Protein 8UOJ (pdb70)

Radius of gyration: 20.44 Å; Cα contacts (8 Å, |Δi|>4): 577; chains: 1; bounding box: 42×57×49 Å

Sequence (320 aa):
QPHHIGNYRLLKTLGKGNFAKKVKKRARHIILTGREVAIKIIIDKTQLNPTSSLQQKLFREVRIMKILNNHPNIIKLFEVIETEKTLYLIMEYASKKGEVYDYLVEHGRMKEKEARSSSKFRQIVSAVQYCHQKRIIVHRDLKAEENLLLDADMNIKIADFGFSNEFTVGGKLDTFGSPPYAAPELFQGKKYDGPEVDVWSLGVILYTTLVVSGSSLPFDGQNLKELLRERVLRGKYRIPFYMSTDCENLLKRFLVLNPIKRGTLEQIMKDRWINAGHEEDELKPFVEPELDISSDQKRIDIMVGMGYSQEEIQESLSKMKYDEITTATYLLLGRKSSE

B-factor: mean 30.69, std 13.75, range [14.87, 105.4]

Solvent-accessible surface area: 16452 Å² total

Foldseek 3Di:
DDADVQKAWDAWPFAAQQWTKTWIARNLQRAIWIKIKGFCVVDDPVVVVLVVVLVVVLLPQDAPQAWHWQFWDDDPTMTITTTHDAPQAFQLVVCVVPNADDLVLLLQQLLRVLQSQVQVVVVVFAQLADDRRQFGQHPVGHTYGPDRSHDPSSDSDDDCDDPHHLLLFALCVLVVHDRRGNLRVLLSSLQVSCCNHGVDGFADDPDNVRSSVRLQVLDGDDDPPDDPQSVVLSVQRSDNPSVSHDDSQVSQQRPSSCVVVPVPGRHHDDDDDDPLPPVVQLVSVVVVVDDSVVSCVCVVVVPSHPSSSSSVSVVDDHDD

Nearest PDB structures (foldseek):
  8uoj-assembly1_A  TM=1.003E+00  e=3.512E-61  Homo sapiens
  8uok-assembly1_B  TM=9.536E-01  e=1.909E-53  Homo sapiens
  3fe3-assembly1_B  TM=9.702E-01  e=2.700E-52  Homo sapiens
  2wzj-assembly3_C  TM=9.589E-01  e=2.008E-47  Rattus norvegicus
  6c9d-assembly1_A  TM=9.193E-01  e=4.383E-48  Homo sapiens

Organism: Homo sapiens (NCBI:txid9606)

Secondary structure (DSSP, 8-state):
--EETTEEEEEEEEEETTEEEEEEEETTT--EEEEEEEEGGG--HHHHHHHHHHHHHHTT---TTBPPEEEEEE-SSEEEEEEE--TT-BHHHHHHHH-PPPHHHHHHHHHHHHHHHHHHHHTT---S---GGGEEE-TTS-EEE--TT--GGGS---TT-----GGG--HHHHTT----SHHHHHHHHHHHHHHHHHSS-SS--SSHHHHHHHHHHT-----TTS-HHHHHHHHHH--SSGGGSPPHHHHTT-TTTTTT-TTS------PPPP----HHHHHHHHHTT--HHHHHHHHHTT--SHHHHHHHHHTSPP--

Structure (mmCIF, N/CA/C/O backbone):
data_8UOJ
#
_entry.id   8UOJ
#
_cell.length_a   45.350
_cell.length_b   115.490
_cell.length_c   161.820
_cell.angle_alpha   90.00
_cell.angle_beta   90.00
_cell.angle_gamma   90.00
#
_symmetry.space_group_name_H-M   'I 2 2 2'
#
loop_
_entity.id
_entity.type
_entity.pdbx_description
1 polymer 'MAP/microtubule affinity-regulating kinase 3'
2 non-polymer (6M)-4-{[(2R)-azepan-2-yl]methyl}-6-[(4R)-imidazo[1,2-a]pyridin-3-yl]-2H-pyrido[3,2-b][1,4]oxazin-3(4H)-one
3 non-polymer 1,2-ETHANEDIOL
4 non-polymer 'CHLORIDE ION'
5 non-polymer 'BENZOIC ACID'
6 water water
#
loop_
_atom_site.group_PDB
_atom_site.id
_atom_site.type_symbol
_atom_site.label_atom_id
_atom_site.label_alt_id
_atom_site.label_comp_id
_atom_site.label_asym_id
_atom_site.label_entity_id
_atom_site.label_seq_id
_atom_site.pdbx_PDB_ins_code
_atom_site.Cartn_x
_atom_site.Cartn_y
_atom_site.Cartn_z
_atom_site.occupancy
_atom_site.B_iso_or_equiv
_atom_site.auth_seq_id
_atom_site.auth_comp_id
_atom_site.auth_asym_id
_atom_site.auth_atom_id
_atom_site.pdbx_PDB_model_num
ATOM 1 N N . GLN A 1 8 ? -20.538 -49.494 -5.520 1.00 64.19 50 GLN A N 1
ATOM 2 C CA . GLN A 1 8 ? -20.153 -48.514 -6.530 1.00 67.50 50 GLN A CA 1
ATOM 3 C C . GLN A 1 8 ? -19.264 -49.152 -7.605 1.00 53.38 50 GLN A C 1
ATOM 4 O O . GLN A 1 8 ? -18.312 -49.870 -7.289 1.00 53.24 50 GLN A O 1
ATOM 10 N N . PRO A 1 9 ? -19.578 -48.893 -8.873 1.00 49.16 51 PRO A N 1
ATOM 11 C CA . PRO A 1 9 ? -18.839 -49.543 -9.961 1.00 40.52 51 PRO A CA 1
ATOM 12 C C . PRO A 1 9 ? -17.364 -49.161 -9.964 1.00 37.38 51 PRO A C 1
ATOM 13 O O . PRO A 1 9 ? -16.980 -48.043 -9.621 1.00 33.45 51 PRO A O 1
ATOM 17 N N . HIS A 1 10 ? -16.528 -50.122 -10.336 1.00 40.52 52 HIS A N 1
ATOM 18 C CA A HIS A 1 10 ? -15.106 -49.864 -10.449 0.52 31.78 52 HIS A CA 1
ATOM 19 C CA B HIS A 1 10 ? -15.082 -49.957 -10.408 0.48 32.52 52 HIS A CA 1
ATOM 20 C C . HIS A 1 10 ? -14.608 -50.326 -11.809 1.00 33.69 52 HIS A C 1
ATOM 21 O O . HIS A 1 10 ? -15.302 -51.025 -12.555 1.00 36.62 52 HIS A O 1
ATOM 34 N N . ILE A 1 11 ? -13.399 -49.888 -12.143 1.00 23.98 53 ILE A N 1
ATOM 35 C CA . ILE A 1 11 ? -12.655 -50.440 -13.272 1.00 25.84 53 ILE A CA 1
ATOM 36 C C . ILE A 1 11 ? -11.198 -50.448 -12.830 1.00 23.94 53 ILE A C 1
ATOM 37 O O . ILE A 1 11 ? -10.666 -49.410 -12.425 1.00 23.20 53 ILE A O 1
ATOM 42 N N . GLY A 1 12 ? -10.575 -51.623 -12.818 1.00 25.32 54 GLY A N 1
ATOM 43 C CA . GLY A 1 12 ? -9.212 -51.678 -12.315 1.00 23.62 54 GLY A CA 1
ATOM 44 C C . GLY A 1 12 ? -9.123 -51.112 -10.905 1.00 21.96 54 GLY A C 1
ATOM 45 O O . GLY A 1 12 ? -9.948 -51.413 -10.030 1.00 24.51 54 GLY A O 1
ATOM 46 N N . ASN A 1 13 ? -8.127 -50.262 -10.681 1.00 20.70 55 ASN A N 1
ATOM 47 C CA . ASN A 1 13 ? -7.925 -49.643 -9.374 1.00 20.11 55 ASN A CA 1
ATOM 48 C C . ASN A 1 13 ? -8.753 -48.372 -9.163 1.00 19.90 55 ASN A C 1
ATOM 49 O O . ASN A 1 13 ? -8.392 -47.564 -8.292 1.00 20.67 55 ASN A O 1
ATOM 54 N N . TYR A 1 14 ? -9.841 -48.170 -9.912 1.00 20.93 56 TYR A N 1
ATOM 55 C CA . TYR A 1 14 ? -10.560 -46.888 -9.903 1.00 19.62 56 TYR A CA 1
ATOM 56 C C . TYR A 1 14 ? -12.025 -47.069 -9.542 1.00 20.87 56 TYR A C 1
ATOM 57 O O . TYR A 1 14 ? -12.710 -47.926 -10.108 1.00 25.00 56 TYR A O 1
ATOM 66 N N . ARG A 1 15 ? -12.505 -46.261 -8.602 1.00 21.54 57 ARG A N 1
ATOM 67 C CA . ARG A 1 15 ? -13.929 -46.182 -8.319 1.00 22.85 57 ARG A CA 1
ATOM 68 C C . ARG A 1 15 ? -14.533 -45.144 -9.247 1.00 22.96 57 ARG A C 1
ATOM 69 O O . ARG A 1 15 ? -14.074 -44.003 -9.274 1.00 21.92 57 ARG A O 1
ATOM 77 N N . LEU A 1 16 ? -15.548 -45.540 -10.008 1.00 23.08 58 LEU A N 1
ATOM 78 C CA . LEU A 1 16 ? -16.170 -44.629 -10.958 1.00 22.54 58 LEU A CA 1
ATOM 79 C C . LEU A 1 16 ? -17.200 -43.766 -10.248 1.00 23.72 58 LEU A C 1
ATOM 80 O O . LEU A 1 16 ? -18.032 -44.267 -9.491 1.00 26.95 58 LEU A O 1
ATOM 85 N N . LEU A 1 17 ? -17.155 -42.463 -10.521 1.00 23.20 59 LEU A N 1
ATOM 86 C CA . LEU A 1 17 ? -18.061 -41.516 -9.882 1.00 24.93 59 LEU A CA 1
ATOM 87 C C . LEU A 1 17 ? -18.931 -40.827 -10.934 1.00 28.47 59 LEU A C 1
ATOM 88 O O . LEU A 1 17 ? -19.344 -41.469 -11.905 1.00 29.49 59 LEU A O 1
ATOM 93 N N . LYS A 1 18 ? -19.211 -39.535 -10.774 1.00 26.75 60 LYS A N 1
ATOM 94 C CA . LYS A 1 18 ? -20.217 -38.897 -11.621 1.00 27.02 60 LYS A CA 1
ATOM 95 C C . LYS A 1 18 ? -19.724 -38.670 -13.048 1.00 26.78 60 LYS A C 1
ATOM 96 O O . LYS A 1 18 ? -18.537 -38.456 -13.300 1.00 25.71 60 LYS A O 1
ATOM 102 N N . THR A 1 19 ? -20.668 -38.701 -13.985 1.00 25.60 61 THR A N 1
ATOM 103 C CA . THR A 1 19 ? -20.356 -38.401 -15.376 1.00 23.45 61 THR A CA 1
ATOM 104 C C . THR A 1 19 ? -20.138 -36.906 -15.547 1.00 26.38 61 THR A C 1
ATOM 105 O O . THR A 1 19 ? -20.954 -36.095 -15.101 1.00 29.62 61 THR A O 1
ATOM 109 N N . LEU A 1 20 ? -19.028 -36.550 -16.191 1.00 21.97 62 LEU A N 1
ATOM 110 C CA . LEU A 1 20 ? -18.709 -35.155 -16.478 1.00 21.77 62 LEU A CA 1
ATOM 111 C C . LEU A 1 20 ? -19.241 -34.717 -17.832 1.00 30.88 62 LEU A C 1
ATOM 112 O O . LEU A 1 20 ? -19.599 -33.545 -18.000 1.00 31.25 62 LEU A O 1
ATOM 117 N N . GLY A 1 21 ? -19.320 -35.631 -18.789 1.00 22.45 63 GLY A N 1
ATOM 118 C CA . GLY A 1 21 ? -19.794 -35.290 -20.116 1.00 23.44 63 GLY A CA 1
ATOM 119 C C . GLY A 1 21 ? -19.978 -36.555 -20.919 1.00 25.05 63 GLY A C 1
ATOM 120 O O . 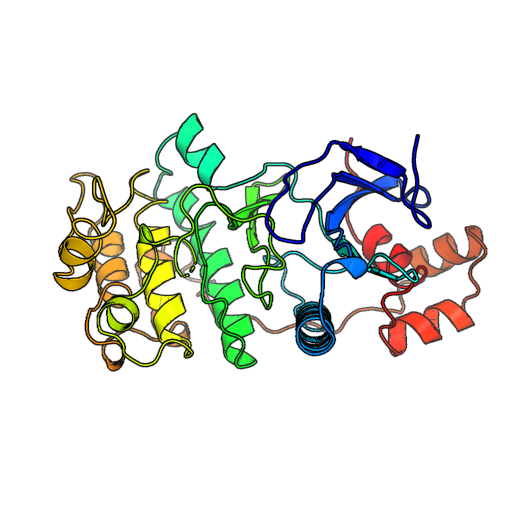GLY A 1 21 ? -19.456 -37.615 -20.566 1.00 23.25 63 GLY A O 1
ATOM 121 N N . LYS A 1 22 ? -20.729 -36.431 -22.008 1.00 22.12 64 LYS A N 1
ATOM 122 C CA . LYS A 1 22 ? -21.068 -37.593 -22.816 1.00 22.41 64 LYS A CA 1
ATOM 123 C C . LYS A 1 22 ? -21.443 -37.117 -24.209 1.00 26.48 64 LYS A C 1
ATOM 124 O O . LYS A 1 22 ? -22.212 -36.162 -24.347 1.00 26.26 64 LYS A O 1
ATOM 130 N N . GLY A 1 23 ? -20.888 -37.760 -25.227 1.00 22.96 65 GLY A N 1
ATOM 131 C CA . GLY A 1 23 ? -21.266 -37.450 -26.592 1.00 24.57 65 GLY A CA 1
ATOM 132 C C . GLY A 1 23 ? -20.401 -38.230 -27.558 1.00 22.73 65 GLY A C 1
ATOM 133 O O . GLY A 1 23 ? -19.339 -38.742 -27.193 1.00 22.03 65 GLY A O 1
ATOM 134 N N . ASN A 1 24 ? -20.877 -38.301 -28.807 1.00 24.64 66 ASN A N 1
ATOM 135 C CA . ASN A 1 24 ? -20.166 -39.041 -29.859 1.00 25.73 66 ASN A CA 1
ATOM 136 C C . ASN A 1 24 ? -19.933 -40.461 -29.343 1.00 25.69 66 ASN A C 1
ATOM 137 O O . ASN A 1 24 ? -20.876 -41.081 -28.835 1.00 25.40 66 ASN A O 1
ATOM 142 N N . PHE A 1 25 ? -18.728 -41.007 -29.459 1.00 22.76 67 PHE A N 1
ATOM 143 C CA . PHE A 1 25 ? -18.443 -42.359 -28.993 1.00 23.75 67 PHE A CA 1
ATOM 144 C C . PHE A 1 25 ? -17.875 -42.383 -27.591 1.00 24.15 67 PHE A C 1
ATOM 145 O O . PHE A 1 25 ? -17.405 -43.441 -27.145 1.00 22.40 67 PHE A O 1
ATOM 153 N N . ALA A 1 26 ? -17.906 -41.253 -26.881 1.00 20.40 68 ALA A N 1
ATOM 154 C CA . ALA A 1 26 ? -17.189 -41.109 -25.625 1.00 20.35 68 ALA A CA 1
ATOM 155 C C . ALA A 1 26 ? -18.088 -40.713 -24.460 1.00 20.70 68 ALA A C 1
ATOM 156 O O . ALA A 1 26 ? -19.150 -40.101 -24.621 1.00 23.27 68 ALA A O 1
ATOM 158 N N A LYS A 1 27 ? -17.648 -41.128 -23.283 0.58 21.16 69 LYS A N 1
ATOM 159 N N B LYS A 1 27 ? -17.621 -41.069 -23.268 0.42 20.87 69 LYS A N 1
ATOM 160 C CA A LYS A 1 27 ? -18.117 -40.616 -22.010 0.58 21.56 69 LYS A CA 1
ATOM 161 C CA B LYS A 1 27 ? -18.168 -40.600 -22.004 0.42 21.86 69 LYS A CA 1
ATOM 162 C C A LYS A 1 27 ? -16.878 -40.275 -21.206 0.58 19.86 69 LYS A C 1
ATOM 163 C C B LYS A 1 27 ? -16.998 -40.402 -21.059 0.42 20.57 69 LYS A C 1
ATOM 164 O O A LYS A 1 27 ? -15.811 -40.863 -21.411 0.58 19.74 69 LYS A O 1
ATOM 165 O O B LYS A 1 27 ? -16.093 -41.237 -21.011 0.42 20.61 69 LYS A O 1
ATOM 176 N N . VAL A 1 28 ? -17.002 -39.302 -20.313 1.00 18.79 70 VAL A N 1
ATOM 177 C CA . VAL A 1 28 ? -15.927 -39.011 -19.377 1.00 19.47 70 VAL A CA 1
ATOM 178 C C . VAL A 1 28 ? -16.512 -38.913 -17.974 1.00 21.47 70 VAL A C 1
ATOM 179 O O . VAL A 1 28 ? -17.541 -38.259 -17.752 1.00 21.27 70 VAL A O 1
ATOM 183 N N . LYS A 1 29 ? -15.905 -39.646 -17.047 1.00 19.89 71 LYS A N 1
ATOM 184 C CA A LYS A 1 29 ? -16.373 -39.702 -15.672 0.54 18.86 71 LYS A CA 1
ATOM 185 C CA B LYS A 1 29 ? -16.371 -39.709 -15.671 0.46 19.17 71 LYS A CA 1
ATOM 186 C C . LYS A 1 29 ? -15.268 -39.279 -14.720 1.00 20.01 71 LYS A C 1
ATOM 187 O O . LYS A 1 29 ? -14.091 -39.571 -14.947 1.00 20.66 71 LYS A O 1
ATOM 198 N N . ARG A 1 30 ? -15.665 -38.601 -13.648 1.00 19.87 72 ARG A N 1
ATOM 199 C CA . ARG A 1 30 ? -14.763 -38.440 -12.523 1.00 19.27 72 ARG A CA 1
ATOM 200 C C . ARG A 1 30 ? -14.609 -39.801 -11.847 1.00 19.25 72 ARG A C 1
ATOM 201 O O . ARG A 1 30 ? -15.520 -40.630 -11.870 1.00 21.02 72 ARG A O 1
ATOM 209 N N . ALA A 1 31 ? -13.440 -40.033 -11.261 1.00 18.02 73 ALA A N 1
ATOM 210 C CA . ALA A 1 31 ? -13.190 -41.297 -10.577 1.00 19.13 73 ALA A CA 1
ATOM 211 C C . ALA A 1 31 ? -12.120 -41.077 -9.521 1.00 21.31 73 ALA A C 1
ATOM 212 O O . ALA A 1 31 ? -11.474 -40.033 -9.467 1.00 20.13 73 ALA A O 1
ATOM 214 N N . ARG A 1 32 ? -11.931 -42.079 -8.669 1.00 19.36 74 ARG A N 1
ATOM 215 C CA . ARG A 1 32 ? -10.884 -42.000 -7.667 1.00 20.65 74 ARG A CA 1
ATOM 216 C C . ARG A 1 32 ? -10.006 -43.237 -7.733 1.00 19.55 74 ARG A C 1
ATOM 217 O O . ARG A 1 32 ? -10.509 -44.370 -7.723 1.00 22.21 74 ARG A O 1
ATOM 225 N N . HIS A 1 33 ? -8.702 -43.014 -7.770 1.00 19.67 75 HIS A N 1
ATOM 226 C CA . HIS A 1 33 ? -7.726 -44.093 -7.688 1.00 19.50 75 HIS A CA 1
ATOM 227 C C . HIS A 1 33 ? -7.700 -44.590 -6.260 1.00 20.19 75 HIS A C 1
ATOM 228 O O . HIS A 1 33 ? -7.294 -43.857 -5.357 1.00 21.91 75 HIS A O 1
ATOM 235 N N A ILE A 1 34 ? -8.119 -45.843 -6.062 0.60 19.58 76 ILE A N 1
ATOM 236 N N B ILE A 1 34 ? -8.132 -45.828 -6.020 0.40 19.78 76 ILE A N 1
ATOM 237 C CA A ILE A 1 34 ? -8.322 -46.356 -4.711 0.60 19.99 76 ILE A CA 1
ATOM 238 C CA B ILE A 1 34 ? -8.314 -46.201 -4.622 0.40 23.23 76 ILE A CA 1
ATOM 239 C C A ILE A 1 34 ? -7.004 -46.449 -3.951 0.60 21.59 76 ILE A C 1
ATOM 240 C C B ILE A 1 34 ? -6.994 -46.490 -3.912 0.40 21.67 76 ILE A C 1
ATOM 241 O O A ILE A 1 34 ? -6.963 -46.194 -2.742 0.60 21.12 76 ILE A O 1
ATOM 242 O O B ILE A 1 34 ? -6.954 -46.438 -2.676 0.40 23.60 76 ILE A O 1
ATOM 251 N N . LEU A 1 35 ? -5.905 -46.764 -4.642 1.00 20.34 77 LEU A N 1
ATOM 252 C CA . LEU A 1 35 ? -4.640 -47.044 -3.961 1.00 22.80 77 LEU A CA 1
ATOM 253 C C . LEU A 1 35 ? -3.978 -45.782 -3.412 1.00 20.37 77 LEU A C 1
ATOM 254 O O . LEU A 1 35 ? -3.273 -45.851 -2.389 1.00 23.64 77 LEU A O 1
ATOM 259 N N . THR A 1 36 ? -4.180 -44.645 -4.074 1.00 20.42 78 THR A N 1
ATOM 260 C CA . THR A 1 36 ? -3.564 -43.382 -3.679 1.00 21.77 78 THR A CA 1
ATOM 261 C C . THR A 1 36 ? -4.566 -42.350 -3.207 1.00 20.28 78 THR A C 1
ATOM 262 O O . THR A 1 36 ? -4.150 -41.318 -2.648 1.00 24.02 78 THR A O 1
ATOM 266 N N . GLY A 1 37 ? -5.856 -42.562 -3.450 1.00 20.76 79 GLY A N 1
ATOM 267 C CA . GLY A 1 37 ? -6.853 -41.547 -3.138 1.00 22.05 79 GLY A CA 1
ATOM 268 C C . GLY A 1 37 ? -6.991 -40.419 -4.144 1.00 23.31 79 GLY A C 1
ATOM 269 O O . GLY A 1 37 ? -7.901 -39.593 -3.995 1.00 24.36 79 GLY A O 1
ATOM 270 N N . ARG A 1 38 ? -6.140 -40.362 -5.171 1.00 21.11 80 ARG A N 1
ATOM 271 C CA . ARG A 1 38 ? -6.160 -39.239 -6.108 1.00 18.92 80 ARG A CA 1
ATOM 272 C C . ARG A 1 38 ? -7.389 -39.285 -7.011 1.00 21.95 80 ARG A C 1
ATOM 273 O O . ARG A 1 38 ? -7.759 -40.352 -7.522 1.00 22.33 80 ARG A O 1
ATOM 281 N N . GLU A 1 39 ? -7.992 -38.109 -7.253 1.00 20.04 81 GLU A N 1
ATOM 282 C CA . GLU A 1 39 ? -9.044 -37.997 -8.254 1.00 20.47 81 GLU A CA 1
ATOM 283 C C . GLU A 1 39 ? -8.450 -38.016 -9.661 1.00 19.73 81 GLU A C 1
ATOM 284 O O . GLU A 1 39 ? -7.347 -37.509 -9.898 1.00 20.48 81 GLU A O 1
ATOM 290 N N . VAL A 1 40 ? -9.203 -38.599 -10.596 1.00 16.64 82 VAL A N 1
ATOM 291 C CA . VAL A 1 40 ? -8.849 -38.648 -12.013 1.00 17.77 82 VAL A CA 1
ATOM 292 C C . VAL A 1 40 ? -10.114 -38.449 -12.838 1.00 16.61 82 VAL A C 1
ATOM 293 O O . VAL A 1 40 ? -11.236 -38.458 -12.322 1.00 19.65 82 VAL A O 1
ATOM 297 N N . ALA A 1 41 ? -9.922 -38.252 -14.146 1.00 16.92 83 ALA A N 1
ATOM 298 C CA . ALA A 1 41 ? -11.007 -38.299 -15.111 1.00 16.13 83 ALA A CA 1
ATOM 299 C C . ALA A 1 41 ? -10.741 -39.481 -16.029 1.00 19.57 83 ALA A C 1
ATOM 300 O O . ALA A 1 41 ? -9.587 -39.766 -16.357 1.00 23.21 83 ALA A O 1
ATOM 302 N N . ILE A 1 42 ? -11.791 -40.200 -16.398 1.00 16.67 84 ILE A N 1
ATOM 303 C CA . ILE A 1 42 ? -11.637 -41.384 -17.239 1.00 16.84 84 ILE A CA 1
ATOM 304 C C . ILE A 1 42 ? -12.472 -41.191 -18.498 1.00 17.26 84 ILE A C 1
ATOM 305 O O . ILE A 1 42 ? -13.698 -41.053 -18.417 1.00 19.04 84 ILE A O 1
ATOM 310 N N . LYS A 1 43 ? -11.802 -41.168 -19.650 1.00 17.90 85 LYS A N 1
ATOM 311 C CA . LYS A 1 43 ? -12.486 -41.205 -20.940 1.00 18.29 85 LYS A CA 1
ATOM 312 C C . LYS A 1 43 ? -12.803 -42.655 -21.267 1.00 19.51 85 LYS A C 1
ATOM 313 O O . LYS A 1 43 ? -11.912 -43.510 -21.229 1.00 20.95 85 LYS A O 1
ATOM 319 N N . ILE A 1 44 ? -14.074 -42.929 -21.552 1.00 18.85 86 ILE A N 1
ATOM 320 C CA . ILE A 1 44 ? -14.583 -44.280 -21.766 1.00 20.16 86 ILE A CA 1
ATOM 321 C C . ILE A 1 44 ? -15.134 -44.362 -23.190 1.00 21.56 86 ILE A C 1
ATOM 322 O O . ILE A 1 44 ? -16.105 -43.671 -23.524 1.00 23.35 86 ILE A O 1
ATOM 327 N N . ILE A 1 45 ? -14.573 -45.256 -24.007 1.00 21.66 87 ILE A N 1
ATOM 328 C CA A ILE A 1 45 ? -15.014 -45.424 -25.388 0.59 23.16 87 ILE A CA 1
ATOM 329 C CA B ILE A 1 45 ? -14.982 -45.427 -25.402 0.41 23.22 87 ILE A CA 1
ATOM 330 C C . ILE A 1 45 ? -15.502 -46.849 -25.583 1.00 28.17 87 ILE A C 1
ATOM 331 O O . ILE A 1 45 ? -14.752 -47.807 -25.385 1.00 24.75 87 ILE A O 1
ATOM 340 N N . ASP A 1 46 ? -16.768 -46.988 -25.972 1.00 32.35 88 ASP A N 1
ATOM 341 C CA . ASP A 1 46 ? -17.357 -48.294 -26.275 1.00 32.80 88 ASP A CA 1
ATOM 342 C C . ASP A 1 46 ? -16.845 -48.714 -27.648 1.00 33.23 88 ASP A C 1
ATOM 343 O O . ASP A 1 46 ? -17.288 -48.198 -28.676 1.00 30.29 88 ASP A O 1
ATOM 348 N N . LYS A 1 47 ? -15.906 -49.660 -27.664 1.00 28.87 89 LYS A N 1
ATOM 349 C CA . LYS A 1 47 ? -15.319 -50.109 -28.919 1.00 26.36 89 LYS A CA 1
ATOM 350 C C . LYS A 1 47 ? -16.322 -50.817 -29.812 1.00 27.41 89 LYS A C 1
ATOM 351 O O . LYS A 1 47 ? -16.101 -50.885 -31.027 1.00 29.92 89 LYS A O 1
ATOM 357 N N . THR A 1 48 ? -17.419 -51.348 -29.256 1.00 30.85 90 THR A N 1
ATOM 358 C CA . THR A 1 48 ? -18.362 -52.078 -30.095 1.00 33.30 90 THR A CA 1
ATOM 359 C C . THR A 1 48 ? -19.093 -51.175 -31.080 1.00 29.41 90 THR A C 1
ATOM 360 O O . THR A 1 48 ? -19.764 -51.688 -31.978 1.00 36.90 90 THR A O 1
ATOM 364 N N . GLN A 1 49 ? -18.982 -49.860 -30.926 1.00 30.99 91 GLN A N 1
ATOM 365 C CA . GLN A 1 49 ? -19.601 -48.916 -31.844 1.00 35.11 91 GLN A CA 1
ATOM 366 C C . GLN A 1 49 ? -18.708 -48.574 -33.024 1.00 34.05 91 GLN A C 1
ATOM 367 O O . GLN A 1 49 ? -19.158 -47.874 -33.935 1.00 39.60 91 GLN A O 1
ATOM 373 N N . LEU A 1 50 ? -17.469 -49.054 -33.031 1.00 32.72 92 LEU A N 1
ATOM 374 C CA . LEU A 1 50 ? -16.467 -48.673 -34.013 1.00 30.47 92 LEU A CA 1
ATOM 375 C C . LEU A 1 50 ? -16.248 -49.778 -35.036 1.00 40.75 92 LEU A C 1
ATOM 376 O O . LEU A 1 50 ? -16.333 -50.966 -34.721 1.00 47.72 92 LEU A O 1
ATOM 381 N N . ASN A 1 51 ? -15.941 -49.373 -36.257 1.00 31.86 93 ASN A N 1
ATOM 382 C CA . ASN A 1 51 ? -15.494 -50.290 -37.297 1.00 34.59 93 ASN A CA 1
ATOM 383 C C . ASN A 1 51 ? -13.983 -50.456 -37.215 1.00 36.23 93 ASN A C 1
ATOM 384 O O . ASN A 1 51 ? -13.304 -49.750 -36.461 1.00 35.90 93 ASN A O 1
ATOM 389 N N . PRO A 1 52 ? -13.406 -51.403 -37.966 1.00 38.37 94 PRO A N 1
ATOM 390 C CA . PRO A 1 52 ? -11.951 -51.613 -37.852 1.00 36.47 94 PRO A CA 1
ATOM 391 C C . PRO A 1 52 ? -11.121 -50.378 -38.176 1.00 34.81 94 PRO A C 1
ATOM 392 O O . PRO A 1 52 ? -10.116 -50.122 -37.496 1.00 37.12 94 PRO A O 1
ATOM 396 N N . THR A 1 53 ? -11.518 -49.600 -39.186 1.00 35.56 95 THR A N 1
ATOM 397 C CA . THR A 1 53 ? -10.759 -48.408 -39.549 1.00 33.52 95 THR A CA 1
ATOM 398 C C . THR A 1 53 ? -10.761 -47.405 -38.403 1.00 30.01 95 THR A C 1
ATOM 399 O O . THR A 1 53 ? -9.713 -46.863 -38.030 1.00 30.54 95 THR A O 1
ATOM 403 N N . SER A 1 54 ? -11.936 -47.175 -37.809 1.00 28.48 96 SER A N 1
ATOM 404 C CA A SER A 1 54 ? -12.012 -46.206 -36.722 0.60 28.54 96 SER A CA 1
ATOM 405 C CA B SER A 1 54 ? -12.062 -46.227 -36.705 0.40 28.36 96 SER A CA 1
ATOM 406 C C . SER A 1 54 ? -11.332 -46.721 -35.460 1.00 25.93 96 SER A C 1
ATOM 407 O O . SER A 1 54 ? -10.758 -45.931 -34.707 1.00 24.43 96 SER A O 1
ATOM 412 N N . LEU A 1 55 ? -11.360 -48.034 -35.217 1.00 27.75 97 LEU A N 1
ATOM 413 C CA . LEU A 1 55 ? -10.630 -48.574 -34.077 1.00 25.27 97 LEU A CA 1
ATOM 414 C C . LEU A 1 55 ? -9.130 -48.337 -34.223 1.00 23.01 97 LEU A C 1
ATOM 415 O O . LEU A 1 55 ? -8.467 -47.921 -33.263 1.00 23.89 97 LEU A O 1
ATOM 420 N N . GLN A 1 56 ? -8.575 -48.568 -35.423 1.00 27.12 98 GLN A N 1
ATOM 421 C CA A GLN A 1 56 ? -7.148 -48.322 -35.613 0.65 26.41 98 GLN A CA 1
ATOM 422 C CA B GLN A 1 56 ? -7.146 -48.328 -35.583 0.35 27.16 98 GLN A CA 1
ATOM 423 C C . GLN A 1 56 ? -6.820 -46.834 -35.507 1.00 27.77 98 GLN A C 1
ATOM 424 O O . GLN A 1 56 ? -5.746 -46.465 -35.018 1.00 24.74 98 GLN A O 1
ATOM 435 N N . LYS A 1 57 ? -7.738 -45.964 -35.940 1.00 23.36 99 LYS A N 1
ATOM 436 C CA . LYS A 1 57 ? -7.522 -44.528 -35.759 1.00 24.45 99 LYS A CA 1
ATOM 437 C C . LYS A 1 57 ? -7.490 -44.170 -34.286 1.00 25.16 99 LYS A C 1
ATOM 438 O O . LYS A 1 57 ? -6.622 -43.408 -33.836 1.00 22.93 99 LYS A O 1
ATOM 444 N N . LEU A 1 58 ? -8.422 -44.724 -33.510 1.00 24.29 100 LEU A N 1
ATOM 445 C CA . LEU A 1 58 ? -8.444 -44.449 -32.078 1.00 21.93 100 LEU A CA 1
ATOM 446 C C . LEU A 1 58 ? -7.128 -44.845 -31.427 1.00 20.75 100 LEU A C 1
ATOM 447 O O . LEU A 1 58 ? -6.574 -44.090 -30.623 1.00 20.78 100 LEU A O 1
ATOM 452 N N . PHE A 1 59 ? -6.599 -46.026 -31.774 1.00 23.82 101 PHE A N 1
ATOM 453 C CA . PHE A 1 59 ? -5.366 -46.471 -31.131 1.00 23.97 101 PHE A CA 1
ATOM 454 C C . PHE A 1 59 ? -4.178 -45.598 -31.533 1.00 22.82 101 PHE A C 1
ATOM 455 O O . PHE A 1 59 ? -3.292 -45.359 -30.715 1.00 22.94 101 PHE A O 1
ATOM 463 N N . ARG A 1 60 ? -4.131 -45.121 -32.787 1.00 21.61 102 ARG A N 1
ATOM 464 C CA . ARG A 1 60 ? -3.087 -44.161 -33.164 1.00 20.62 102 ARG A CA 1
ATOM 465 C C . ARG A 1 60 ? -3.180 -42.895 -32.333 1.00 19.98 102 ARG A C 1
ATOM 466 O O . ARG A 1 60 ? -2.155 -42.323 -31.927 1.00 20.87 102 ARG A O 1
ATOM 474 N N . GLU A 1 61 ? -4.401 -42.418 -32.086 1.00 20.25 103 GLU A N 1
ATOM 475 C CA . GLU A 1 61 ? -4.552 -41.186 -31.319 1.00 20.52 103 GLU A CA 1
ATOM 476 C C . GLU A 1 61 ? -4.225 -41.396 -29.844 1.00 17.74 103 GLU A C 1
ATOM 477 O O . GLU A 1 61 ? -3.699 -40.481 -29.199 1.00 18.99 103 GLU A O 1
ATOM 483 N N . VAL A 1 62 ? -4.494 -42.592 -29.298 1.00 20.31 104 VAL A N 1
ATOM 484 C CA . VAL A 1 62 ? -4.045 -42.883 -27.938 1.00 18.96 104 VAL A CA 1
ATOM 485 C C . VAL A 1 62 ? -2.526 -42.870 -27.870 1.00 18.55 104 VAL A C 1
ATOM 486 O O . VAL A 1 62 ? -1.940 -42.394 -26.891 1.00 20.03 104 VAL A O 1
ATOM 490 N N . ARG A 1 63 ? -1.861 -43.365 -28.925 1.00 19.24 105 ARG A N 1
ATOM 491 C CA . ARG A 1 63 ? -0.403 -43.364 -28.904 1.00 18.53 105 ARG A CA 1
ATOM 492 C C . ARG A 1 63 ? 0.156 -41.947 -28.958 1.00 21.44 105 ARG A C 1
ATOM 493 O O . ARG A 1 63 ? 1.257 -41.709 -28.454 1.00 21.50 105 ARG A O 1
ATOM 501 N N . ILE A 1 64 ? -0.572 -41.008 -29.565 1.00 20.08 106 ILE A N 1
ATOM 502 C CA . ILE A 1 64 ? -0.186 -39.600 -29.458 1.00 18.65 106 ILE A CA 1
ATOM 503 C C . ILE A 1 64 ? -0.357 -39.100 -28.027 1.00 21.64 106 ILE A C 1
ATOM 504 O O . ILE A 1 64 ? 0.546 -38.468 -27.471 1.00 21.04 106 ILE A O 1
ATOM 509 N N . MET A 1 65 ? -1.509 -39.382 -27.404 1.00 20.05 107 MET A N 1
ATOM 510 C CA . MET A 1 65 ? -1.722 -38.951 -26.023 1.00 19.72 107 MET A CA 1
ATOM 511 C C . MET A 1 65 ? -0.593 -39.420 -25.120 1.00 21.14 107 MET A C 1
ATOM 512 O O . MET A 1 65 ? -0.185 -38.703 -24.194 1.00 23.41 107 MET A O 1
ATOM 517 N N . LYS A 1 66 ? -0.058 -40.616 -25.386 1.00 19.36 108 LYS A N 1
ATOM 518 C CA . LYS A 1 66 ? 0.996 -41.185 -24.556 1.00 19.26 108 LYS A CA 1
ATOM 519 C C . LYS A 1 66 ? 2.274 -40.364 -24.552 1.00 26.58 108 LYS A C 1
ATOM 520 O O . LYS A 1 66 ? 3.051 -40.476 -23.600 1.00 28.18 108 LYS A O 1
ATOM 526 N N . ILE A 1 67 ? 2.539 -39.568 -25.587 1.00 22.51 109 ILE A N 1
ATOM 527 C CA . ILE A 1 67 ? 3.807 -38.849 -25.661 1.00 22.76 109 ILE A CA 1
ATOM 528 C C . ILE A 1 67 ? 3.636 -37.348 -25.443 1.00 26.89 109 ILE A C 1
ATOM 529 O O . ILE A 1 67 ? 4.596 -36.595 -25.629 1.00 31.53 109 ILE A O 1
ATOM 534 N N . LEU A 1 68 ? 2.446 -36.881 -25.049 1.00 23.60 110 LEU A N 1
ATOM 535 C CA . LEU A 1 68 ? 2.255 -35.462 -24.735 1.00 24.47 110 LEU A CA 1
ATOM 536 C C . LEU A 1 68 ? 2.360 -35.303 -23.215 1.00 28.75 110 LEU A C 1
ATOM 537 O O . LEU A 1 68 ? 1.499 -35.781 -22.466 1.00 34.39 110 LEU A O 1
ATOM 542 N N . ASN A 1 69 ? 3.445 -34.669 -22.761 1.00 20.20 111 ASN A N 1
ATOM 543 C CA A ASN A 1 69 ? 3.789 -34.540 -21.336 0.57 23.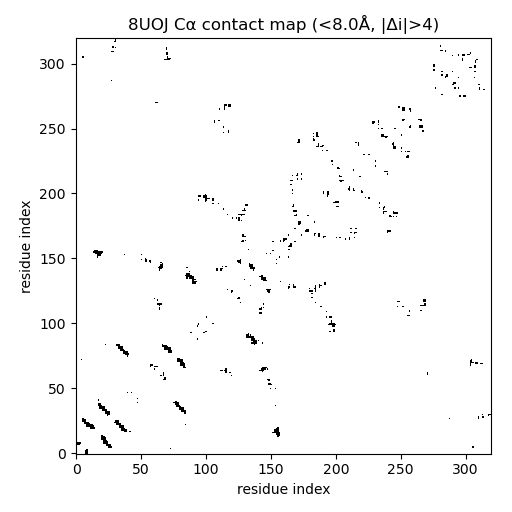23 111 ASN A CA 1
ATOM 544 C CA B ASN A 1 69 ? 3.754 -34.524 -21.338 0.43 22.94 111 ASN A CA 1
ATOM 545 C C . ASN A 1 69 ? 4.125 -33.071 -21.073 1.00 22.27 111 ASN A C 1
ATOM 546 O O . ASN A 1 69 ? 5.299 -32.693 -21.072 1.00 25.74 111 ASN A O 1
ATOM 555 N N . HIS A 1 70 ? 3.098 -32.258 -20.837 1.00 17.89 112 HIS A N 1
ATOM 556 C CA . HIS A 1 70 ? 3.241 -30.828 -20.654 1.00 17.75 112 HIS A CA 1
ATOM 557 C C . HIS A 1 70 ? 2.365 -30.406 -19.479 1.00 17.16 112 HIS A C 1
ATOM 558 O O . HIS A 1 70 ? 1.261 -30.939 -19.317 1.00 18.74 112 HIS A O 1
ATOM 565 N N . PRO A 1 71 ? 2.819 -29.465 -18.641 1.00 20.08 113 PRO A N 1
ATOM 566 C CA . PRO A 1 71 ? 2.033 -29.115 -17.447 1.00 21.58 113 PRO A CA 1
ATOM 567 C C . PRO A 1 71 ? 0.686 -28.496 -17.755 1.00 23.49 113 PRO A C 1
ATOM 568 O O . PRO A 1 71 ? -0.148 -28.387 -16.848 1.00 20.88 113 PRO A O 1
ATOM 572 N N . ASN A 1 72 ? 0.441 -28.049 -18.987 1.00 17.55 114 ASN A N 1
ATOM 573 C CA . ASN A 1 72 ? -0.849 -27.453 -19.312 1.00 17.73 114 ASN A CA 1
ATOM 574 C C . ASN A 1 72 ? -1.593 -28.255 -20.368 1.00 16.56 114 ASN A C 1
ATOM 575 O O . ASN A 1 72 ? -2.476 -27.726 -21.047 1.00 18.41 114 ASN A O 1
ATOM 580 N N . ILE A 1 73 ? -1.292 -29.549 -20.442 1.00 18.35 115 ILE A N 1
ATOM 581 C CA . ILE A 1 73 ? -2.016 -30.503 -21.280 1.00 16.21 115 ILE A CA 1
ATOM 582 C C . ILE A 1 73 ? -2.447 -31.655 -20.387 1.00 16.58 115 ILE A C 1
ATOM 583 O O . ILE A 1 73 ? -1.620 -32.201 -19.652 1.00 18.71 115 ILE A O 1
ATOM 588 N N . ILE A 1 74 ? -3.733 -32.013 -20.437 1.00 17.44 116 ILE A N 1
ATOM 589 C CA . ILE A 1 74 ? -4.226 -33.152 -19.638 1.00 16.60 116 ILE A CA 1
ATOM 590 C C . ILE A 1 74 ? -3.333 -34.373 -19.833 1.00 18.88 116 ILE A C 1
ATOM 591 O O . ILE A 1 74 ? -3.137 -34.850 -20.960 1.00 18.48 116 ILE A O 1
ATOM 596 N N . LYS A 1 75 ? -2.811 -34.914 -18.729 1.00 17.87 117 LYS A N 1
ATOM 597 C CA . LYS A 1 75 ? -1.849 -36.012 -18.776 1.00 18.00 117 LYS A CA 1
ATOM 598 C C . LYS A 1 75 ? -2.538 -37.372 -18.689 1.00 17.67 117 LYS A C 1
ATOM 599 O O . LYS A 1 75 ? -3.466 -37.554 -17.898 1.00 19.04 117 LYS A O 1
ATOM 605 N N . LEU A 1 76 ? -2.071 -38.320 -19.497 1.00 17.09 118 LEU A N 1
ATOM 606 C CA . LEU A 1 76 ? -2.498 -39.711 -19.386 1.00 17.29 118 LEU A CA 1
ATOM 607 C C . LEU A 1 76 ? -1.736 -40.435 -18.281 1.00 16.63 118 LEU A C 1
ATOM 608 O O . LEU A 1 76 ? -0.509 -40.335 -18.178 1.00 18.66 118 LEU A O 1
ATOM 613 N N . PHE A 1 77 ? -2.469 -41.203 -17.473 1.00 16.57 119 PHE A N 1
ATOM 614 C CA . PHE A 1 77 ? -1.861 -42.004 -16.411 1.00 17.86 119 PHE A CA 1
ATOM 615 C C . PHE A 1 77 ? -1.928 -43.503 -16.648 1.00 18.49 119 PHE A C 1
ATOM 616 O O . PHE A 1 77 ? -0.995 -44.219 -16.272 1.00 20.21 119 PHE A O 1
ATOM 624 N N . GLU A 1 78 ? -3.005 -44.004 -17.259 1.00 18.08 120 GLU A N 1
ATOM 625 C CA . GLU A 1 78 ? -3.186 -45.438 -17.401 1.00 18.96 120 GLU A CA 1
ATOM 626 C C . GLU A 1 78 ? -4.144 -45.716 -18.550 1.00 18.12 120 GLU A C 1
ATOM 627 O O . GLU A 1 78 ? -5.060 -44.935 -18.825 1.00 18.67 120 GLU A O 1
ATOM 633 N N . VAL A 1 79 ? -3.932 -46.855 -19.205 1.00 18.68 121 VAL A N 1
ATOM 634 C CA . VAL A 1 79 ? -4.863 -47.394 -20.187 1.00 19.78 121 VAL A CA 1
ATOM 635 C C . VAL A 1 79 ? -5.387 -48.718 -19.650 1.00 20.06 121 VAL A C 1
ATOM 636 O O . VAL A 1 79 ? -4.595 -49.586 -19.254 1.00 21.39 121 VAL A O 1
ATOM 640 N N . ILE A 1 80 ? -6.709 -48.878 -19.619 1.00 19.74 122 ILE A N 1
ATOM 641 C CA . ILE A 1 80 ? -7.335 -50.168 -19.319 1.00 20.62 122 ILE A CA 1
ATOM 642 C C . ILE A 1 80 ? -8.184 -50.550 -20.515 1.00 19.33 122 ILE A C 1
ATOM 643 O O . ILE A 1 80 ? -8.988 -49.744 -20.991 1.00 21.61 122 ILE A O 1
ATOM 648 N N . GLU A 1 81 ? -8.002 -51.766 -21.019 1.00 23.86 123 GLU A N 1
ATOM 649 C CA . GLU A 1 81 ? -8.743 -52.176 -22.202 1.00 25.87 123 GLU A CA 1
ATOM 650 C C . GLU A 1 81 ? -9.392 -53.521 -21.947 1.00 27.88 123 GLU A C 1
ATOM 651 O O . GLU A 1 81 ? -8.729 -54.464 -21.500 1.00 28.81 123 GLU A O 1
ATOM 657 N N . THR A 1 82 ? -10.690 -53.598 -22.210 1.00 29.13 124 THR A N 1
ATOM 658 C CA . THR A 1 82 ? -11.415 -54.854 -22.210 1.00 28.17 124 THR A CA 1
ATOM 659 C C . THR A 1 82 ? -11.802 -55.196 -23.646 1.00 26.11 124 THR A C 1
ATOM 660 O O . THR A 1 82 ? -11.488 -54.462 -24.593 1.00 28.98 124 THR A O 1
ATOM 664 N N . GLU A 1 83 ? -12.482 -56.331 -23.814 1.00 35.32 125 GLU A N 1
ATOM 665 C CA . GLU A 1 83 ? -12.935 -56.701 -25.148 1.00 38.43 125 GLU A CA 1
ATOM 666 C C . GLU A 1 83 ? -13.825 -55.618 -25.753 1.00 34.84 125 GLU A C 1
ATOM 667 O O . GLU A 1 83 ? -13.725 -55.317 -26.949 1.00 35.43 125 GLU A O 1
ATOM 673 N N . LYS A 1 84 ? -14.667 -54.981 -24.933 1.00 33.82 126 LYS A N 1
ATOM 674 C CA . LYS A 1 84 ? -15.674 -54.065 -25.448 1.00 33.87 126 LYS A CA 1
ATOM 675 C C . LYS A 1 84 ? -15.390 -52.594 -25.192 1.00 32.80 126 LYS A C 1
ATOM 676 O O . LYS A 1 84 ? -16.014 -51.746 -25.839 1.00 30.31 126 LYS A O 1
ATOM 682 N N . THR A 1 85 ? -14.479 -52.260 -24.273 1.00 28.07 127 THR A N 1
ATOM 683 C CA . THR A 1 85 ? -14.368 -50.885 -23.809 1.00 26.07 127 THR A CA 1
ATOM 684 C C . THR A 1 85 ? -12.910 -50.465 -23.650 1.00 22.38 127 THR A C 1
ATOM 685 O O . THR A 1 85 ? -12.077 -51.245 -23.174 1.00 24.92 127 THR A O 1
ATOM 689 N N . LEU A 1 86 ? -12.615 -49.235 -24.043 1.00 22.64 128 LEU A N 1
ATOM 690 C CA . LEU A 1 86 ? -11.317 -48.625 -23.793 1.00 20.67 128 LEU A CA 1
ATOM 691 C C . LEU A 1 86 ? -11.475 -47.546 -22.731 1.00 23.75 128 LEU A C 1
ATOM 692 O O . LEU A 1 86 ? -12.371 -46.701 -22.836 1.00 23.80 128 LEU A O 1
ATOM 697 N N . TYR A 1 87 ? -10.614 -47.584 -21.707 1.00 20.82 129 TYR A N 1
ATOM 698 C CA . TYR A 1 87 ? -10.605 -46.603 -20.625 1.00 19.06 129 TYR A CA 1
ATOM 699 C C . TYR A 1 87 ? -9.278 -45.864 -20.633 1.00 21.85 129 TYR A C 1
ATOM 700 O O . TYR A 1 87 ? -8.218 -46.498 -20.566 1.00 21.29 129 TYR A O 1
ATOM 709 N N . LEU A 1 88 ? -9.334 -44.525 -20.690 1.00 19.79 130 LEU A N 1
ATOM 710 C CA . LEU A 1 88 ? -8.144 -43.680 -20.644 1.00 17.48 130 LEU A CA 1
ATOM 711 C C . LEU A 1 88 ? -8.207 -42.896 -19.341 1.00 21.36 130 LEU A C 1
ATOM 712 O O . LEU A 1 88 ? -9.078 -42.043 -19.165 1.00 20.12 130 LEU A O 1
ATOM 717 N N . ILE A 1 89 ? -7.312 -43.209 -18.416 1.00 17.96 131 ILE A N 1
ATOM 718 C CA . ILE A 1 89 ? -7.301 -42.551 -17.108 1.00 18.55 131 ILE A CA 1
ATOM 719 C C . ILE A 1 89 ? -6.399 -41.332 -17.196 1.00 21.05 131 ILE A C 1
ATOM 720 O O . ILE A 1 89 ? -5.204 -41.459 -17.487 1.00 19.43 131 ILE A O 1
ATOM 725 N N . MET A 1 90 ? -6.969 -40.156 -16.909 1.00 18.41 132 MET A N 1
ATOM 726 C CA . MET A 1 90 ? -6.344 -38.870 -17.172 1.00 16.48 132 MET A CA 1
ATOM 727 C C . MET A 1 90 ? -6.397 -37.997 -15.933 1.00 18.18 132 MET A C 1
ATOM 728 O O . MET A 1 90 ? -7.157 -38.268 -15.002 1.00 19.15 132 MET A O 1
ATOM 733 N N . GLU A 1 91 ? -5.586 -36.932 -15.960 1.00 19.05 133 GLU A N 1
ATOM 734 C CA . GLU A 1 91 ? -5.679 -35.839 -14.984 1.00 19.97 133 GLU A CA 1
ATOM 735 C C . GLU A 1 91 ? -7.102 -35.325 -14.878 1.00 17.55 133 GLU A C 1
ATOM 736 O O . GLU A 1 91 ? -7.779 -35.161 -15.896 1.00 18.95 133 GLU A O 1
ATOM 742 N N . TYR A 1 92 ? -7.511 -34.974 -13.647 1.00 20.28 134 TYR A N 1
ATOM 743 C CA . TYR A 1 92 ? -8.779 -34.294 -13.405 1.00 21.48 134 TYR A CA 1
ATOM 744 C C . TYR A 1 92 ? -8.524 -32.804 -13.167 1.00 18.54 134 TYR A C 1
ATOM 745 O O . TYR A 1 92 ? -7.750 -32.435 -12.277 1.00 22.70 134 TYR A O 1
ATOM 754 N N . ALA A 1 93 ? -9.171 -31.954 -13.964 1.00 19.32 135 ALA A N 1
ATOM 755 C CA . ALA A 1 93 ? -9.097 -30.498 -13.789 1.00 19.10 135 ALA A CA 1
ATOM 756 C C . ALA A 1 93 ? -10.319 -30.054 -12.993 1.00 21.53 135 ALA A C 1
ATOM 757 O O . ALA A 1 93 ? -11.413 -29.928 -13.545 1.00 22.16 135 ALA A O 1
ATOM 759 N N . SER A 1 94 ? -10.133 -29.797 -11.685 1.00 22.31 136 SER A N 1
ATOM 760 C CA . SER A 1 94 ? -11.269 -29.722 -10.782 1.00 23.09 136 SER A CA 1
ATOM 761 C C . SER A 1 94 ? -12.095 -28.449 -10.917 1.00 23.34 136 SER A C 1
ATOM 762 O O . SER A 1 94 ? -13.200 -28.393 -10.362 1.00 29.20 136 SER A O 1
ATOM 765 N N . 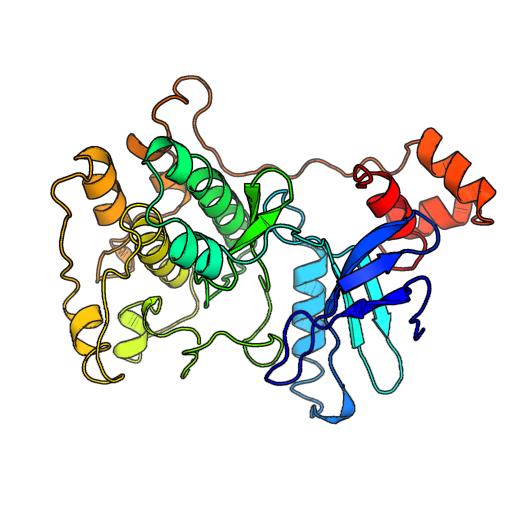LYS A 1 95 ? -11.618 -27.422 -11.614 1.00 24.06 137 LYS A N 1
ATOM 766 C CA A LYS A 1 95 ? -12.406 -26.209 -11.766 0.49 24.97 137 LYS A CA 1
ATOM 767 C CA B LYS A 1 95 ? -12.400 -26.206 -11.769 0.51 25.00 137 LYS A CA 1
ATOM 768 C C . LYS A 1 95 ? -13.074 -26.108 -13.134 1.00 25.14 137 LYS A C 1
ATOM 769 O O . LYS A 1 95 ? -13.652 -25.066 -13.454 1.00 23.42 137 LYS A O 1
ATOM 780 N N . GLY A 1 96 ? -13.036 -27.179 -13.931 1.00 22.66 138 GLY A N 1
ATOM 781 C CA . GLY A 1 96 ? -13.899 -27.279 -15.101 1.00 20.80 138 GLY A CA 1
ATOM 782 C C . GLY A 1 96 ? -13.464 -26.485 -16.326 1.00 20.53 138 GLY A C 1
ATOM 783 O O . GLY A 1 96 ? -12.294 -26.143 -16.516 1.00 21.60 138 GLY A O 1
ATOM 784 N N . GLU A 1 97 ? -14.459 -26.203 -17.173 1.00 19.96 139 GLU A N 1
ATOM 785 C CA . GLU A 1 97 ? -14.223 -25.577 -18.480 1.00 19.85 139 GLU A CA 1
ATOM 786 C C . GLU A 1 97 ? -14.024 -24.068 -18.371 1.00 19.61 139 GLU A C 1
ATOM 787 O O . GLU A 1 97 ? -14.734 -23.380 -17.624 1.00 22.30 139 GLU A O 1
ATOM 793 N N . VAL A 1 98 ? -13.084 -23.549 -19.161 1.00 18.51 140 VAL A N 1
ATOM 794 C CA . VAL A 1 98 ? -12.988 -22.093 -19.333 1.00 17.64 140 VAL A CA 1
ATOM 795 C C . VAL A 1 98 ? -14.313 -21.521 -19.840 1.00 20.62 140 VAL A C 1
ATOM 796 O O . VAL A 1 98 ? -14.733 -20.435 -19.421 1.00 21.57 140 VAL A O 1
ATOM 800 N N . TYR A 1 99 ? -14.992 -22.242 -20.745 1.00 19.12 141 TYR A N 1
ATOM 801 C CA . TYR A 1 99 ? -16.311 -21.825 -21.216 1.00 19.77 141 TYR A CA 1
ATOM 802 C C . TYR A 1 99 ? -17.233 -21.458 -20.056 1.00 21.89 141 TYR A C 1
ATOM 803 O O . TYR A 1 99 ? -17.766 -20.345 -19.997 1.00 24.52 141 TYR A O 1
ATOM 812 N N . ASP A 1 100 ? -17.450 -22.399 -19.133 1.00 21.67 142 ASP A N 1
ATOM 813 C CA . ASP A 1 100 ? -18.359 -22.166 -18.020 1.00 23.28 142 ASP A CA 1
ATOM 814 C C . ASP A 1 100 ? -17.848 -21.072 -17.093 1.00 24.32 142 ASP A C 1
ATOM 815 O O . ASP A 1 100 ? -18.645 -20.324 -16.513 1.00 25.80 142 ASP A O 1
ATOM 820 N N . TYR A 1 101 ? -16.530 -20.984 -16.922 1.00 24.55 143 TYR A N 1
ATOM 821 C CA . TYR A 1 101 ? -15.966 -19.958 -16.054 1.00 24.48 143 TYR A CA 1
ATOM 822 C C . TYR A 1 101 ? -16.257 -18.563 -16.596 1.00 25.14 143 TYR A C 1
ATOM 823 O O . TYR A 1 101 ? -16.584 -17.642 -15.837 1.00 25.83 143 TYR A O 1
ATOM 832 N N . LEU A 1 102 ? -16.129 -18.384 -17.909 1.00 23.91 144 LEU A N 1
ATOM 833 C CA . LEU A 1 102 ? -16.407 -17.084 -18.512 1.00 22.11 144 LEU A CA 1
ATOM 834 C C . LEU A 1 102 ? -17.892 -16.753 -18.449 1.00 25.17 144 LEU A C 1
ATOM 835 O O . LEU A 1 102 ? -18.279 -15.583 -18.301 1.00 28.31 144 LEU A O 1
ATOM 840 N N . VAL A 1 10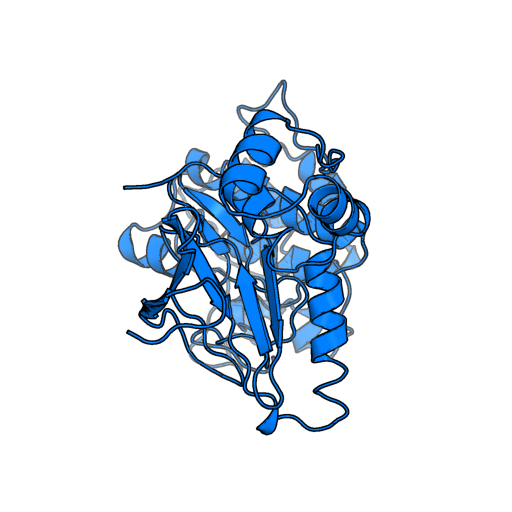3 ? -18.746 -17.765 -18.580 1.00 28.07 145 VAL A N 1
ATOM 841 C CA . VAL A 1 103 ? -20.176 -17.520 -18.474 1.00 27.57 145 VAL A CA 1
ATOM 842 C C . VAL A 1 103 ? -20.521 -17.035 -17.078 1.00 31.07 145 VAL A C 1
ATOM 843 O O . VAL A 1 103 ? -21.293 -16.084 -16.907 1.00 32.59 145 VAL A O 1
ATOM 847 N N . GLU A 1 104 ? -19.941 -17.669 -16.056 1.00 31.82 146 GLU A N 1
ATOM 848 C CA . GLU A 1 104 ? -20.299 -17.321 -14.686 1.00 32.06 146 GLU A CA 1
ATOM 849 C C . GLU A 1 104 ? -19.670 -16.009 -14.240 1.00 37.04 146 GLU A C 1
ATOM 850 O O . GLU A 1 104 ? -20.332 -15.197 -13.583 1.00 39.16 146 GLU A O 1
ATOM 856 N N . HIS A 1 105 ? -18.400 -15.783 -14.578 1.00 29.75 147 HIS A N 1
ATOM 857 C CA . HIS A 1 105 ? -17.642 -14.677 -14.012 1.00 30.83 147 HIS A CA 1
ATOM 858 C C . HIS A 1 105 ? -17.363 -13.544 -14.983 1.00 30.55 147 HIS A C 1
ATOM 859 O O . HIS A 1 105 ? -16.957 -12.463 -14.537 1.00 33.66 147 HIS A O 1
ATOM 866 N N . GLY A 1 106 ? -17.582 -13.738 -16.276 1.00 29.45 148 GLY A N 1
ATOM 867 C CA . GLY A 1 106 ? -17.342 -12.672 -17.230 1.00 29.27 148 GLY A CA 1
ATOM 868 C C . GLY A 1 106 ? -15.891 -12.630 -17.675 1.00 25.73 148 GLY A C 1
ATOM 869 O O . GLY A 1 106 ? -15.083 -13.501 -17.353 1.00 26.89 148 GLY A O 1
ATOM 870 N N . ARG A 1 107 ? -15.551 -11.556 -18.393 1.00 26.64 149 ARG A N 1
ATOM 871 C CA . ARG A 1 107 ? -14.206 -11.428 -18.934 1.00 25.64 149 ARG A CA 1
ATOM 872 C C . ARG A 1 107 ? -13.157 -11.435 -17.827 1.00 26.01 149 ARG A C 1
ATOM 873 O O . ARG A 1 107 ? -13.398 -10.976 -16.700 1.00 27.33 149 ARG A O 1
ATOM 881 N N . MET A 1 108 ? -11.976 -11.943 -18.172 1.00 23.33 150 MET A N 1
ATOM 882 C CA . MET A 1 108 ? -10.811 -11.845 -17.307 1.00 24.24 150 MET A CA 1
ATOM 883 C C . MET A 1 108 ? -10.110 -10.508 -17.502 1.00 27.05 150 MET A C 1
ATOM 884 O O . MET A 1 108 ? -9.988 -10.008 -18.624 1.00 27.04 150 MET A O 1
ATOM 889 N N . LYS A 1 109 ? -9.626 -9.938 -16.401 1.00 24.95 151 LYS A N 1
ATOM 890 C CA . LYS A 1 109 ? -8.676 -8.839 -16.515 1.00 23.93 151 LYS A CA 1
ATOM 891 C C . LYS A 1 109 ? -7.456 -9.303 -17.306 1.00 22.72 151 LYS A C 1
ATOM 892 O O . LYS A 1 109 ? -7.140 -10.493 -17.355 1.00 23.29 151 LYS A O 1
ATOM 898 N N . GLU A 1 110 ? -6.779 -8.356 -17.958 1.00 25.36 152 GLU A N 1
ATOM 899 C CA . GLU A 1 110 ? -5.703 -8.754 -18.861 1.00 23.58 152 GLU A CA 1
ATOM 900 C C . GLU A 1 110 ? -4.567 -9.466 -18.126 1.00 25.20 152 GLU A C 1
ATOM 901 O O . GLU A 1 110 ? -3.934 -10.356 -18.702 1.00 23.58 152 GLU A O 1
ATOM 907 N N . LYS A 1 111 ? -4.317 -9.126 -16.857 1.00 26.50 153 LYS A N 1
ATOM 908 C CA . LYS A 1 111 ? -3.289 -9.841 -16.103 1.00 24.57 153 LYS A CA 1
ATOM 909 C C . LYS A 1 111 ? -3.654 -11.311 -15.929 1.00 28.05 153 LYS A C 1
ATOM 910 O O . LYS A 1 111 ? -2.802 -12.195 -16.087 1.00 26.34 153 LYS A O 1
ATOM 916 N N . GLU A 1 112 ? -4.919 -11.597 -15.610 1.00 25.21 154 GLU A N 1
ATOM 917 C CA . GLU A 1 112 ? -5.343 -12.984 -15.464 1.00 25.51 154 GLU A CA 1
ATOM 918 C C . GLU A 1 112 ? -5.362 -13.689 -16.810 1.00 24.00 154 GLU A C 1
ATOM 919 O O . GLU A 1 112 ? -4.952 -14.852 -16.919 1.00 23.66 154 GLU A O 1
ATOM 925 N N . ALA A 1 113 ? -5.845 -13.007 -17.845 1.00 20.17 155 ALA A N 1
ATOM 926 C CA . ALA A 1 113 ? -5.889 -13.634 -19.159 1.00 20.89 155 ALA A CA 1
ATOM 927 C C . ALA A 1 113 ? -4.489 -13.972 -19.646 1.00 21.69 155 ALA A C 1
ATOM 928 O O . ALA A 1 113 ? -4.279 -15.022 -20.263 1.00 20.18 155 ALA A O 1
ATOM 930 N N . ARG A 1 114 ? -3.520 -13.097 -19.363 1.00 21.20 156 ARG A N 1
ATOM 931 C CA . ARG A 1 114 ? -2.138 -13.322 -19.781 1.00 19.41 156 ARG A CA 1
ATOM 932 C C . ARG A 1 114 ? -1.559 -14.566 -19.132 1.00 20.77 156 ARG A C 1
ATOM 933 O O . ARG A 1 114 ? -0.847 -15.339 -19.776 1.00 21.58 156 ARG A O 1
ATOM 941 N N . SER A 1 115 ? -1.819 -14.765 -17.849 1.00 21.23 157 SER A N 1
ATOM 942 C CA A SER A 1 115 ? -1.317 -15.955 -17.175 0.34 22.03 157 SER A CA 1
ATOM 943 C CA B SER A 1 115 ? -1.303 -15.957 -17.187 0.35 21.94 157 SER A CA 1
ATOM 944 C CA C SER A 1 115 ? -1.301 -15.957 -17.191 0.31 22.00 157 SER A CA 1
ATOM 945 C C . SER A 1 115 ? -1.824 -17.220 -17.861 1.00 24.01 157 SER A C 1
ATOM 946 O O . SER A 1 115 ? -1.055 -18.151 -18.126 1.00 24.58 157 SER A O 1
ATOM 953 N N . LYS A 1 116 ? -3.127 -17.259 -18.167 1.00 19.83 158 LYS A N 1
ATOM 954 C CA . LYS A 1 116 ? -3.690 -18.418 -18.851 1.00 18.31 158 LYS A CA 1
ATOM 955 C C . LYS A 1 116 ? -3.157 -18.534 -20.273 1.00 19.61 158 LYS A C 1
ATOM 956 O O . LYS A 1 116 ? -2.874 -19.636 -20.750 1.00 18.72 158 LYS A O 1
ATOM 962 N N . PHE A 1 117 ? -3.032 -17.411 -20.976 1.00 17.86 159 PHE A N 1
ATOM 963 C CA . PHE A 1 117 ? -2.670 -17.501 -22.385 1.00 18.67 159 PHE A CA 1
ATOM 964 C C . PHE A 1 117 ? -1.216 -17.916 -22.577 1.00 18.56 159 PHE A C 1
ATOM 965 O O . PHE A 1 117 ? -0.904 -18.606 -23.556 1.00 19.47 159 PHE A O 1
ATOM 973 N N . ARG A 1 118 ? -0.314 -17.511 -21.675 1.00 18.48 160 ARG A N 1
ATOM 974 C CA . ARG A 1 118 ? 1.055 -18.018 -21.727 1.00 18.28 160 ARG A CA 1
ATOM 975 C C . ARG A 1 118 ? 1.074 -19.542 -21.638 1.00 18.81 160 ARG A C 1
ATOM 976 O O . ARG A 1 118 ? 1.840 -20.205 -22.350 1.00 21.64 160 ARG A O 1
ATOM 984 N N . GLN A 1 119 ? 0.246 -20.103 -20.759 1.00 18.81 161 GLN A N 1
ATOM 985 C CA . GLN A 1 119 ? 0.161 -21.560 -20.627 1.00 19.08 161 GLN A CA 1
ATOM 986 C C . GLN A 1 119 ? -0.401 -22.192 -21.888 1.00 17.99 161 GLN A C 1
ATOM 987 O O . GLN A 1 119 ? 0.098 -23.228 -22.358 1.00 18.33 161 GLN A O 1
ATOM 993 N N . ILE A 1 120 ? -1.479 -21.611 -22.417 1.00 17.15 162 ILE A N 1
ATOM 994 C CA . ILE A 1 120 ? -2.108 -22.123 -23.634 1.00 18.05 162 ILE A CA 1
ATOM 995 C C . ILE A 1 120 ? -1.122 -22.118 -24.794 1.00 18.88 162 ILE A C 1
ATOM 996 O O . ILE A 1 120 ? -0.965 -23.120 -25.504 1.00 18.09 162 ILE A O 1
ATOM 1001 N N . VAL A 1 121 ? -0.448 -20.988 -25.014 1.00 17.72 163 VAL A N 1
ATOM 1002 C CA . VAL A 1 121 ? 0.492 -20.881 -26.129 1.00 17.37 163 VAL A CA 1
ATOM 1003 C C . VAL A 1 121 ? 1.658 -21.846 -25.956 1.00 20.98 163 VAL A C 1
ATOM 1004 O O . VAL A 1 121 ? 2.095 -22.494 -26.923 1.00 19.44 163 VAL A O 1
ATOM 1008 N N . SER A 1 122 ? 2.164 -21.984 -24.727 1.00 18.81 164 SER A N 1
ATOM 1009 C CA . SER A 1 122 ? 3.236 -22.947 -24.487 1.00 18.69 164 SER A CA 1
ATOM 1010 C C . SER A 1 122 ? 2.782 -24.366 -24.817 1.00 19.48 164 SER A C 1
ATOM 1011 O O . SER A 1 122 ? 3.509 -25.125 -25.469 1.00 20.34 164 SER A O 1
ATOM 1014 N N . ALA A 1 123 ? 1.581 -24.737 -24.369 1.00 17.83 165 ALA A N 1
ATOM 1015 C CA . ALA A 1 123 ? 1.084 -26.096 -24.615 1.00 17.29 165 ALA A CA 1
ATOM 1016 C C . ALA A 1 123 ? 0.928 -26.372 -26.102 1.00 19.48 165 ALA A C 1
ATOM 1017 O O . ALA A 1 123 ? 1.328 -27.440 -26.587 1.00 18.74 165 ALA A O 1
ATOM 1019 N N . VAL A 1 124 ? 0.350 -25.426 -26.849 1.00 16.49 166 VAL A N 1
ATOM 1020 C CA . VAL A 1 124 ? 0.098 -25.670 -28.274 1.00 17.88 166 VAL A CA 1
ATOM 1021 C C . VAL A 1 124 ? 1.407 -25.687 -29.062 1.00 19.35 166 VAL A C 1
ATOM 1022 O O . VAL A 1 124 ? 1.610 -26.543 -29.943 1.00 19.32 166 VAL A O 1
ATOM 1026 N N . GLN A 1 125 ? 2.316 -24.752 -28.762 1.00 20.33 167 GLN A N 1
ATOM 1027 C CA . GLN A 1 125 ? 3.605 -24.725 -29.446 1.00 19.64 167 GLN A CA 1
ATOM 1028 C C . GLN A 1 125 ? 4.366 -26.021 -29.214 1.00 22.35 167 GLN A C 1
ATOM 1029 O O . GLN A 1 125 ? 5.016 -26.543 -30.130 1.00 22.14 167 GLN A O 1
ATOM 1035 N N . TYR A 1 126 ? 4.284 -26.561 -27.989 1.00 19.80 168 TYR A N 1
ATOM 1036 C CA . TYR A 1 126 ? 4.926 -27.827 -27.680 1.00 19.49 168 TYR A CA 1
ATOM 1037 C C . TYR A 1 126 ? 4.394 -28.950 -28.575 1.00 20.99 168 TYR A C 1
ATOM 1038 O O . TYR A 1 126 ? 5.168 -29.777 -29.073 1.00 23.70 168 TYR A O 1
ATOM 1047 N N . CYS A 1 127 ? 3.075 -28.996 -28.801 1.00 18.31 169 CYS A N 1
ATOM 1048 C CA . CYS A 1 127 ? 2.542 -30.045 -29.677 1.00 17.70 169 CYS A CA 1
ATOM 1049 C C . CYS A 1 127 ? 2.910 -29.787 -31.135 1.00 20.70 169 CYS A C 1
ATOM 1050 O O . CYS A 1 127 ? 3.178 -30.734 -31.887 1.00 22.51 169 CYS A O 1
ATOM 1053 N N . HIS A 1 128 ? 2.927 -28.519 -31.550 1.00 20.17 170 HIS A N 1
ATOM 1054 C CA . HIS A 1 128 ? 3.334 -28.212 -32.924 1.00 21.40 170 HIS A CA 1
ATOM 1055 C C . HIS A 1 128 ? 4.774 -28.638 -33.177 1.00 25.26 170 HIS A C 1
ATOM 1056 O O . HIS A 1 128 ? 5.116 -29.042 -34.300 1.00 25.03 170 HIS A O 1
ATOM 1063 N N . GLN A 1 129 ? 5.632 -28.570 -32.152 1.00 25.30 171 GLN A N 1
ATOM 1064 C CA . GLN A 1 129 ? 6.994 -29.083 -32.303 1.00 28.37 171 GLN A CA 1
ATOM 1065 C C . GLN A 1 129 ? 6.992 -30.525 -32.786 1.00 26.87 171 GLN A C 1
ATOM 1066 O O . GLN A 1 129 ? 7.822 -30.908 -33.616 1.00 31.53 171 GLN A O 1
ATOM 1072 N N . LYS A 1 130 ? 6.077 -31.340 -32.265 1.00 26.11 172 LYS A N 1
ATOM 1073 C CA . LYS A 1 130 ? 5.941 -32.737 -32.640 1.00 27.32 172 LYS A CA 1
ATOM 1074 C C . LYS A 1 130 ? 5.030 -32.935 -33.838 1.00 25.33 172 LYS A C 1
ATOM 1075 O O . LYS A 1 130 ? 4.646 -34.076 -34.129 1.00 28.09 172 LYS A O 1
ATOM 1081 N N . ARG A 1 131 ? 4.676 -31.845 -34.520 1.00 23.56 173 ARG A N 1
ATOM 1082 C CA . ARG A 1 131 ? 3.801 -31.859 -35.688 1.00 25.53 173 ARG A CA 1
ATOM 1083 C C . ARG A 1 131 ? 2.439 -32.472 -35.365 1.00 24.31 173 ARG A C 1
ATOM 1084 O O . ARG A 1 131 ? 1.838 -33.161 -36.186 1.00 26.36 173 ARG A O 1
ATOM 1092 N N . ILE A 1 132 ? 1.928 -32.163 -34.168 1.00 23.04 174 ILE A N 1
ATOM 1093 C CA A ILE A 1 132 ? 0.583 -32.539 -33.742 0.54 23.23 174 ILE A CA 1
ATOM 1094 C CA B ILE A 1 132 ? 0.583 -32.538 -33.750 0.46 23.50 174 ILE A CA 1
ATOM 1095 C C . ILE A 1 132 ? -0.257 -31.266 -33.684 1.00 24.53 174 ILE A C 1
ATOM 1096 O O . ILE A 1 132 ? 0.046 -30.349 -32.914 1.00 23.78 174 ILE A O 1
ATOM 1105 N N . VAL A 1 133 ? -1.309 -31.208 -34.494 1.00 22.81 175 VAL A N 1
ATOM 1106 C CA . VAL A 1 133 ? -2.225 -30.063 -34.549 1.00 19.50 175 VAL A CA 1
ATOM 1107 C C . VAL A 1 133 ? -3.513 -30.461 -33.830 1.00 20.63 175 VAL A C 1
ATOM 1108 O O . VAL A 1 133 ? -4.025 -31.577 -34.029 1.00 23.88 175 VAL A O 1
ATOM 1112 N N . HIS A 1 134 ? -4.023 -29.573 -32.970 1.00 18.79 176 HIS A N 1
ATOM 1113 C CA . HIS A 1 134 ? -5.245 -29.906 -32.247 1.00 18.92 176 HIS A CA 1
ATOM 1114 C C . HIS A 1 134 ? -6.439 -29.938 -33.188 1.00 18.56 176 HIS A C 1
ATOM 1115 O O . HIS A 1 134 ? -7.191 -30.925 -33.232 1.00 21.66 176 HIS A O 1
ATOM 1122 N N . ARG A 1 135 ? -6.631 -28.863 -33.946 1.00 19.98 177 ARG A N 1
ATOM 1123 C CA . ARG A 1 135 ? -7.659 -28.643 -34.943 1.00 20.65 177 ARG A CA 1
ATOM 1124 C C . ARG A 1 135 ? -9.007 -28.267 -34.339 1.00 19.70 177 ARG A C 1
ATOM 1125 O O . ARG A 1 135 ? -9.874 -27.819 -35.092 1.00 21.53 177 ARG A O 1
ATOM 1133 N N . ASP A 1 136 ? -9.199 -28.347 -33.019 1.00 19.20 178 ASP A N 1
ATOM 1134 C CA . ASP A 1 136 ? -10.481 -27.931 -32.451 1.00 20.53 178 ASP A CA 1
ATOM 1135 C C . ASP A 1 136 ? -10.284 -27.327 -31.062 1.00 21.89 178 ASP A C 1
ATOM 1136 O O . ASP A 1 136 ? -10.971 -27.683 -30.100 1.00 18.47 178 ASP A O 1
ATOM 1141 N N . LEU A 1 137 ? -9.352 -26.380 -30.949 1.00 19.06 179 LEU A N 1
ATOM 1142 C CA . LEU A 1 137 ? -9.207 -25.643 -29.699 1.00 16.53 179 LEU A CA 1
ATOM 1143 C C . LEU A 1 137 ? -10.426 -24.752 -29.499 1.00 18.86 179 LEU A C 1
ATOM 1144 O O . LEU A 1 137 ? -10.866 -24.072 -30.432 1.00 18.76 179 LEU A O 1
ATOM 1149 N N . LYS A 1 138 ? -10.973 -24.744 -28.283 1.00 18.02 180 LYS A N 1
ATOM 1150 C CA . LYS A 1 138 ? -12.205 -24.017 -27.994 1.00 17.45 180 LYS A CA 1
ATOM 1151 C C . LYS A 1 138 ? -12.330 -23.864 -26.477 1.00 15.85 180 LYS A C 1
ATOM 1152 O O . LYS A 1 138 ? -11.708 -24.603 -25.715 1.00 17.92 180 LYS A O 1
ATOM 1158 N N . ALA A 1 139 ? -13.159 -22.902 -26.046 1.00 18.04 181 ALA A N 1
ATOM 1159 C CA . ALA A 1 139 ? -13.290 -22.659 -24.606 1.00 18.73 181 ALA A CA 1
ATOM 1160 C C . ALA A 1 139 ? -13.719 -23.909 -23.848 1.00 20.57 181 ALA A C 1
ATOM 1161 O O . ALA A 1 139 ? -13.365 -24.074 -22.669 1.00 21.02 181 ALA A O 1
ATOM 1163 N N . GLU A 1 140 ? -14.452 -24.816 -24.505 1.00 18.35 182 GLU A N 1
ATOM 1164 C CA A GLU A 1 140 ? -14.943 -26.001 -23.808 0.51 18.84 182 GLU A CA 1
ATOM 1165 C CA B GLU A 1 140 ? -14.955 -26.020 -23.841 0.49 19.24 182 GLU A CA 1
ATOM 1166 C C . GLU A 1 140 ? -13.879 -27.070 -23.590 1.00 18.47 182 GLU A C 1
ATOM 1167 O O . GLU A 1 140 ? -14.086 -27.961 -22.747 1.00 19.51 182 GLU A O 1
ATOM 1178 N N . ASN A 1 141 ? -12.741 -27.024 -24.293 1.00 16.87 183 ASN A N 1
ATOM 1179 C CA . ASN A 1 141 ? -11.689 -27.990 -23.967 1.00 16.75 183 ASN A CA 1
ATOM 1180 C C . ASN A 1 141 ? -10.438 -27.324 -23.417 1.00 17.10 183 ASN A C 1
ATOM 1181 O O . ASN A 1 141 ? -9.387 -27.971 -23.307 1.00 17.64 183 ASN A O 1
ATOM 1186 N N . LEU A 1 142 ? -10.542 -26.050 -23.005 1.00 15.69 184 LEU A N 1
ATOM 1187 C CA . LEU A 1 142 ? -9.561 -25.446 -22.115 1.00 16.83 184 LEU A CA 1
ATOM 1188 C C . LEU A 1 142 ? -10.100 -25.637 -20.709 1.00 17.64 184 LEU A C 1
ATOM 1189 O O . LEU A 1 142 ? -11.140 -25.066 -20.373 1.00 20.21 184 LEU A O 1
ATOM 1194 N N . LEU A 1 143 ? -9.450 -26.498 -19.910 1.00 16.03 185 LEU A N 1
ATOM 1195 C CA . LEU A 1 143 ? -9.908 -26.767 -18.552 1.00 16.39 185 LEU A CA 1
ATOM 1196 C C . LEU A 1 143 ? -9.034 -26.045 -17.526 1.00 17.09 185 LEU A C 1
ATOM 1197 O O . LEU A 1 143 ? -7.957 -25.519 -17.837 1.00 19.19 185 LEU A O 1
ATOM 1202 N N . LEU A 1 144 ? -9.522 -26.023 -16.284 1.00 18.81 186 LEU A N 1
ATOM 1203 C CA . LEU A 1 144 ? -8.871 -25.293 -15.200 1.00 18.82 186 LEU A CA 1
ATOM 1204 C C . LEU A 1 144 ? -8.644 -26.245 -14.038 1.00 21.27 186 LEU A C 1
ATOM 1205 O O . LEU A 1 144 ? -9.589 -26.891 -13.583 1.00 20.97 186 LEU A O 1
ATOM 1210 N N . ASP A 1 145 ? -7.409 -26.322 -13.546 1.00 21.79 187 ASP A N 1
ATOM 1211 C CA . ASP A 1 145 ? -7.172 -27.159 -12.376 1.00 21.56 187 ASP A CA 1
ATOM 1212 C C . ASP A 1 145 ? -7.485 -26.388 -11.092 1.00 22.82 187 ASP A C 1
ATOM 1213 O O . ASP A 1 145 ? -7.963 -25.258 -11.115 1.00 23.55 187 ASP A O 1
ATOM 1218 N N . ALA A 1 146 ? -7.234 -27.034 -9.944 1.00 23.81 188 ALA A N 1
ATOM 1219 C CA . ALA A 1 146 ? -7.622 -26.454 -8.662 1.00 27.18 188 ALA A CA 1
ATOM 1220 C C . ALA A 1 146 ? -6.947 -25.118 -8.395 1.00 26.56 188 ALA A C 1
ATOM 1221 O O . ALA A 1 146 ? -7.451 -24.328 -7.583 1.00 31.17 188 ALA A O 1
ATOM 1223 N N . ASP A 1 147 ? -5.814 -24.846 -9.045 1.00 26.45 189 ASP A N 1
ATOM 1224 C CA . ASP A 1 147 ? -5.100 -23.592 -8.873 1.00 30.70 189 ASP A CA 1
ATOM 1225 C C . ASP A 1 147 ? -5.299 -22.650 -10.048 1.00 29.10 189 ASP A C 1
ATOM 1226 O O . ASP A 1 147 ? -4.542 -21.688 -10.194 1.00 30.14 189 ASP A O 1
ATOM 1231 N N . MET A 1 148 ? -6.307 -22.916 -10.883 1.00 26.93 190 MET A N 1
ATOM 1232 C CA . MET A 1 148 ? -6.665 -22.125 -12.058 1.00 24.76 190 MET A CA 1
ATOM 1233 C C . MET A 1 148 ? -5.603 -22.173 -13.155 1.00 23.70 190 MET A C 1
ATOM 1234 O O . MET A 1 148 ? -5.571 -21.299 -14.020 1.00 25.02 190 MET A O 1
ATOM 1239 N N . ASN A 1 149 ? -4.756 -23.204 -13.169 1.00 24.21 191 ASN A N 1
ATOM 1240 C CA . ASN A 1 149 ? -3.865 -23.436 -14.296 1.00 22.77 191 ASN A CA 1
ATOM 1241 C C . ASN A 1 149 ? -4.633 -24.079 -15.435 1.00 22.06 191 ASN A C 1
ATOM 1242 O O . ASN A 1 149 ? -5.535 -24.892 -15.208 1.00 22.69 191 ASN A O 1
ATOM 1247 N N . ILE A 1 150 ? -4.269 -23.709 -16.667 1.00 18.03 192 ILE A N 1
ATOM 1248 C CA . ILE A 1 150 ? -4.878 -24.302 -17.860 1.00 17.08 192 ILE A CA 1
ATOM 1249 C C . ILE A 1 150 ? -4.469 -25.760 -18.017 1.00 19.58 192 ILE A C 1
ATOM 1250 O O . ILE A 1 150 ? -3.301 -26.123 -17.825 1.00 18.88 192 ILE A O 1
ATOM 1255 N N . LYS A 1 151 ? -5.431 -26.595 -18.411 1.00 17.12 193 LYS A N 1
ATOM 1256 C CA . LYS A 1 151 ? -5.174 -27.958 -18.886 1.00 16.06 193 LYS A CA 1
ATOM 1257 C C . LYS A 1 151 ? -5.958 -28.142 -20.168 1.00 16.45 193 LYS A C 1
ATOM 1258 O O . LYS A 1 151 ? -7.192 -28.180 -20.128 1.00 18.23 193 LYS A O 1
ATOM 1264 N N . ILE A 1 152 ? -5.264 -28.268 -21.305 1.00 16.19 194 ILE A N 1
ATOM 1265 C CA . ILE A 1 152 ? -5.956 -28.472 -22.574 1.00 15.21 194 ILE A CA 1
ATOM 1266 C C . ILE A 1 152 ? -6.318 -29.942 -22.707 1.00 17.42 194 ILE A C 1
ATOM 1267 O O . ILE A 1 152 ? -5.466 -30.817 -22.508 1.00 18.14 194 ILE A O 1
ATOM 1272 N N . ALA A 1 153 ? -7.574 -30.208 -23.055 1.00 17.21 195 ALA A N 1
ATOM 1273 C CA . ALA A 1 153 ? -8.091 -31.554 -23.248 1.00 17.67 195 ALA A CA 1
ATOM 1274 C C . ALA A 1 153 ? -8.176 -31.922 -24.723 1.00 17.03 195 ALA A C 1
ATOM 1275 O O . ALA A 1 153 ? -8.274 -31.057 -25.600 1.00 17.45 195 ALA A O 1
ATOM 1277 N N . ASP A 1 154 ? -8.130 -33.236 -24.968 1.00 18.75 196 ASP A N 1
ATOM 1278 C CA . ASP A 1 154 ? -8.364 -33.873 -26.266 1.00 18.70 196 ASP A CA 1
ATOM 1279 C C . ASP A 1 154 ? -7.306 -33.568 -27.316 1.00 19.39 196 ASP A C 1
ATOM 1280 O O . ASP A 1 154 ? -7.560 -33.769 -28.508 1.00 20.78 196 ASP A O 1
ATOM 1285 N N . PHE A 1 155 ? -6.107 -33.158 -26.917 1.00 17.74 197 PHE A N 1
ATOM 1286 C CA . PHE A 1 155 ? -5.036 -32.926 -27.873 1.00 18.80 197 PHE A CA 1
ATOM 1287 C C . PHE A 1 155 ? -4.632 -34.252 -28.486 1.00 22.82 197 PHE A C 1
ATOM 1288 O O . PHE A 1 155 ? -4.228 -35.170 -27.761 1.00 27.33 197 PHE A O 1
ATOM 1296 N N . GLY A 1 156 ? -4.742 -34.355 -29.804 1.00 21.20 198 GLY A N 1
ATOM 1297 C CA . GLY A 1 156 ? -4.467 -35.583 -30.513 1.00 24.71 198 GLY A CA 1
ATOM 1298 C C . GLY A 1 156 ? -5.696 -36.373 -30.923 1.00 21.84 198 GLY A C 1
ATOM 1299 O O . GLY A 1 156 ? -5.584 -37.242 -31.806 1.00 22.97 198 GLY A O 1
ATOM 1300 N N . PHE A 1 157 ? -6.859 -36.088 -30.340 1.00 20.03 199 PHE A N 1
ATOM 1301 C CA . PHE A 1 157 ? -8.066 -36.860 -30.612 1.00 23.19 199 PHE A CA 1
ATOM 1302 C C . PHE A 1 157 ? -8.963 -36.195 -31.640 1.00 22.20 199 PHE A C 1
ATOM 1303 O O . PHE A 1 157 ? -9.218 -34.987 -31.578 1.00 24.77 199 PHE A O 1
ATOM 1311 N N . SER A 1 158 ? -9.467 -37.008 -32.562 1.00 20.38 200 SER A N 1
ATOM 1312 C CA . SER A 1 158 ? -10.504 -36.568 -33.482 1.00 22.12 200 SER A CA 1
ATOM 1313 C C . SER A 1 158 ? -11.836 -36.414 -32.756 1.00 19.69 200 SER A C 1
ATOM 1314 O O . SER A 1 158 ? -12.073 -37.008 -31.700 1.00 19.83 200 SER A O 1
ATOM 1317 N N . ASN A 1 159 ? -12.732 -35.633 -33.365 1.00 20.38 201 ASN A N 1
ATOM 1318 C CA . ASN A 1 159 ? -13.942 -35.181 -32.679 1.00 19.64 201 ASN A CA 1
ATOM 1319 C C . ASN A 1 159 ? -14.806 -36.346 -32.202 1.00 19.40 201 ASN A C 1
ATOM 1320 O O . ASN A 1 159 ? -15.443 -36.255 -31.148 1.00 20.72 201 ASN A O 1
ATOM 1325 N N . GLU A 1 160 ? -14.861 -37.439 -32.963 1.00 21.20 202 GLU A N 1
ATOM 1326 C CA . GLU A 1 160 ? -15.781 -38.508 -32.600 1.00 21.35 202 GLU A CA 1
ATOM 1327 C C . GLU A 1 160 ? -15.333 -39.246 -31.352 1.00 23.24 202 GLU A C 1
ATOM 1328 O O . GLU A 1 160 ? -16.123 -40.013 -30.784 1.00 22.81 202 GLU A O 1
ATOM 1334 N N . PHE A 1 161 ? -14.093 -39.037 -30.915 1.00 18.14 203 PHE A N 1
ATOM 1335 C CA . PHE A 1 161 ? -13.598 -39.642 -29.683 1.00 16.95 203 PHE A CA 1
ATOM 1336 C C . PHE A 1 161 ? -13.592 -38.646 -28.531 1.00 16.72 203 PHE A C 1
ATOM 1337 O O . PHE A 1 161 ? -12.942 -38.889 -27.503 1.00 20.25 203 PHE A O 1
ATOM 1345 N N . THR A 1 162 ? -14.280 -37.517 -28.693 1.00 19.30 204 THR A N 1
ATOM 1346 C CA . THR A 1 162 ? -14.497 -36.535 -27.641 1.00 18.24 204 THR A CA 1
ATOM 1347 C C . THR A 1 162 ? -15.986 -36.473 -27.336 1.00 20.06 204 THR A C 1
ATOM 1348 O O . THR A 1 162 ? -16.818 -36.915 -28.137 1.00 20.44 204 THR A O 1
ATOM 1352 N N . VAL A 1 163 ? -16.328 -35.923 -26.165 1.00 17.93 205 VAL A N 1
ATOM 1353 C CA . VAL A 1 163 ? -17.744 -35.822 -25.826 1.00 17.58 205 VAL A CA 1
ATOM 1354 C C . VAL A 1 163 ? -18.424 -34.669 -26.535 1.00 18.26 205 VAL A C 1
ATOM 1355 O O . VAL A 1 163 ? -19.659 -34.570 -26.487 1.00 22.83 205 VAL A O 1
ATOM 1359 N N . GLY A 1 164 ? -17.647 -33.816 -27.200 1.00 19.71 206 GLY A N 1
ATOM 1360 C CA . GLY A 1 164 ? -18.169 -32.738 -28.009 1.00 20.62 206 GLY A CA 1
ATOM 1361 C C . GLY A 1 164 ? -18.408 -31.478 -27.202 1.00 23.27 206 GLY A C 1
ATOM 1362 O O . GLY A 1 164 ? -18.574 -31.493 -25.981 1.00 24.04 206 GLY A O 1
ATOM 1363 N N . GLY A 1 165 ? -18.420 -30.360 -27.921 1.00 24.03 207 GLY A N 1
ATOM 1364 C CA . GLY A 1 165 ? -18.938 -29.122 -27.391 1.00 23.43 207 GLY A CA 1
ATOM 1365 C C . GLY A 1 165 ? -20.328 -28.815 -27.939 1.00 32.18 207 GLY A C 1
ATOM 1366 O O . GLY A 1 165 ? -20.816 -29.450 -28.877 1.00 34.55 207 GLY A O 1
ATOM 1367 N N . LYS A 1 166 ? -20.927 -27.767 -27.368 1.00 27.40 208 LYS A N 1
ATOM 1368 C CA . LYS A 1 166 ? -22.346 -27.496 -27.570 1.00 34.93 208 LYS A CA 1
ATOM 1369 C C . LYS A 1 166 ? -22.675 -27.262 -29.042 1.00 40.03 208 LYS A C 1
ATOM 1370 O O . LYS A 1 166 ? -23.724 -27.697 -29.532 1.00 45.70 208 LYS A O 1
ATOM 1376 N N . LEU A 1 167 ? -21.784 -26.600 -29.770 1.00 31.19 209 LEU A N 1
ATOM 1377 C CA . LEU A 1 167 ? -22.095 -26.109 -31.109 1.00 33.04 209 LEU A CA 1
ATOM 1378 C C . LEU A 1 167 ? -21.366 -26.859 -32.215 1.00 27.07 209 LEU A C 1
ATOM 1379 O O . LEU A 1 167 ? -21.352 -26.385 -33.361 1.00 29.60 209 LEU A O 1
ATOM 1384 N N . ASP A 1 168 ? -20.791 -28.023 -31.923 1.00 23.23 210 ASP A N 1
ATOM 1385 C CA . ASP A 1 168 ? -19.896 -28.663 -32.881 1.00 21.23 210 ASP A CA 1
ATOM 1386 C C . ASP A 1 168 ? -20.627 -28.962 -34.180 1.00 25.66 210 ASP A C 1
ATOM 1387 O O . ASP A 1 168 ? -21.734 -29.511 -34.177 1.00 24.22 210 ASP A O 1
ATOM 1392 N N . THR A 1 169 ? -20.002 -28.572 -35.289 1.00 22.50 211 THR A N 1
ATOM 1393 C CA . THR A 1 169 ? -20.468 -28.865 -36.635 1.00 23.87 211 THR A CA 1
ATOM 1394 C C . THR A 1 169 ? -19.220 -29.027 -37.483 1.00 26.55 211 THR A C 1
ATOM 1395 O O . THR A 1 169 ? -18.224 -28.345 -37.250 1.00 23.28 211 THR A O 1
ATOM 1399 N N . PHE A 1 170 ? -19.264 -29.927 -38.463 1.00 23.80 212 PHE A N 1
ATOM 1400 C CA . PHE A 1 170 ? -18.073 -30.210 -39.260 1.00 23.45 212 PHE A CA 1
ATOM 1401 C C . PHE A 1 170 ? -16.883 -30.558 -38.375 1.00 24.03 212 PHE A C 1
ATOM 1402 O O . PHE A 1 170 ? -15.752 -30.142 -38.628 1.00 24.99 212 PHE A O 1
ATOM 1420 N N . GLY A 1 172 ? -15.949 -29.710 -35.343 1.00 22.11 214 GLY A N 1
ATOM 1421 C CA . GLY A 1 172 ? -15.344 -28.801 -34.384 1.00 23.83 214 GLY A CA 1
ATOM 1422 C C . GLY A 1 172 ? -16.289 -27.659 -34.096 1.00 22.36 214 GLY A C 1
ATOM 1423 O O . GLY A 1 172 ? -17.415 -27.616 -34.587 1.00 22.87 214 GLY A O 1
ATOM 1424 N N . SER A 1 173 ? -15.814 -26.706 -33.288 1.00 22.05 215 SER A N 1
ATOM 1425 C CA . SER A 1 173 ? -16.648 -25.577 -32.894 1.00 22.26 215 SER A CA 1
ATOM 1426 C C . SER A 1 173 ? -16.549 -24.452 -33.926 1.00 22.97 215 SER A C 1
ATOM 1427 O O . SER A 1 173 ? -15.470 -23.865 -34.085 1.00 22.06 215 SER A O 1
ATOM 1430 N N . PRO A 1 174 ? -17.621 -24.117 -34.638 1.00 20.15 216 PRO A N 1
ATOM 1431 C CA . PRO A 1 174 ? -17.492 -23.195 -35.784 1.00 23.00 216 PRO A CA 1
ATOM 1432 C C . PRO A 1 174 ? -16.915 -21.828 -35.428 1.00 23.71 216 PRO A C 1
ATOM 1433 O O . PRO A 1 174 ? -16.140 -21.279 -36.225 1.00 20.13 216 PRO A O 1
ATOM 1437 N N . PRO A 1 175 ? -17.236 -21.211 -34.274 1.00 19.49 217 PRO A N 1
ATOM 1438 C CA . PRO A 1 175 ? -16.667 -19.868 -34.011 1.00 20.18 217 PRO A CA 1
ATOM 1439 C C . PRO A 1 175 ? -15.148 -19.844 -33.927 1.00 18.15 217 PRO A C 1
ATOM 1440 O O . PRO A 1 175 ? -14.561 -18.768 -34.019 1.00 18.75 217 PRO A O 1
ATOM 1444 N N . TYR A 1 176 ? -14.493 -20.993 -33.737 1.00 17.65 218 TYR A N 1
ATOM 1445 C CA . TYR A 1 176 ? -13.037 -21.048 -33.647 1.00 16.86 218 TYR A CA 1
ATOM 1446 C C . TYR A 1 176 ? -12.390 -21.532 -34.940 1.00 18.02 218 TYR A C 1
ATOM 1447 O O . TYR A 1 176 ? -11.157 -21.603 -35.004 1.00 19.39 218 TYR A O 1
ATOM 1456 N N . ALA A 1 177 ? -13.188 -21.822 -35.969 1.00 19.60 219 ALA A N 1
ATOM 1457 C CA . ALA A 1 177 ? -12.669 -22.420 -37.190 1.00 20.93 219 ALA A CA 1
ATOM 1458 C C . ALA A 1 177 ? -11.988 -21.366 -38.054 1.00 22.90 219 ALA A C 1
ATOM 1459 O O . ALA A 1 177 ? -12.540 -20.287 -38.284 1.00 21.62 219 ALA A O 1
ATOM 1461 N N . ALA A 1 178 ? -10.791 -21.695 -38.539 1.00 20.02 220 ALA A N 1
ATOM 1462 C CA . ALA A 1 178 ? -10.021 -20.770 -39.356 1.00 21.41 220 ALA A CA 1
ATOM 1463 C C . ALA A 1 178 ? -10.724 -20.513 -40.687 1.00 20.00 220 ALA A C 1
ATOM 1464 O O . ALA A 1 178 ? -11.429 -21.379 -41.212 1.00 21.77 220 ALA A O 1
ATOM 1466 N N . PRO A 1 179 ? -10.522 -19.332 -41.283 1.00 20.63 221 PRO A N 1
ATOM 1467 C CA . PRO A 1 179 ? -11.244 -19.009 -42.519 1.00 23.15 221 PRO A CA 1
ATOM 1468 C C . PRO A 1 179 ? -10.922 -19.944 -43.668 1.00 24.57 221 PRO A C 1
ATOM 1469 O O . PRO A 1 179 ? -11.788 -20.190 -44.517 1.00 26.60 221 PRO A O 1
ATOM 1473 N N . GLU A 1 180 ? -9.702 -20.480 -43.721 1.00 25.05 222 GLU A N 1
ATOM 1474 C CA . GLU A 1 180 ? -9.368 -21.370 -44.821 1.00 28.17 222 GLU A CA 1
ATOM 1475 C C . GLU A 1 180 ? -10.211 -22.638 -44.796 1.00 32.83 222 GLU A C 1
ATOM 1476 O O . GLU A 1 180 ? -10.346 -23.294 -45.840 1.00 41.06 222 GLU A O 1
ATOM 1482 N N . LEU A 1 181 ? -10.815 -22.973 -43.648 1.00 27.69 223 LEU A N 1
ATOM 1483 C CA . LEU A 1 181 ? -11.698 -24.141 -43.619 1.00 30.01 223 LEU A CA 1
ATOM 1484 C C . LEU A 1 181 ? -13.021 -23.848 -44.321 1.00 36.66 223 LEU A C 1
ATOM 1485 O O . LEU A 1 181 ? -13.583 -24.728 -44.977 1.00 43.62 223 LEU A O 1
ATOM 1490 N N . PHE A 1 182 ? -13.541 -22.616 -44.189 1.00 36.06 224 PHE A N 1
ATOM 1491 C CA . PHE A 1 182 ? -14.786 -22.248 -44.864 1.00 34.61 224 PHE A CA 1
ATOM 1492 C C . PHE A 1 182 ? -14.610 -22.029 -46.357 1.00 35.99 224 PHE A C 1
ATOM 1493 O O . PHE A 1 182 ? -15.608 -21.962 -47.092 1.00 39.04 224 PHE A O 1
ATOM 1501 N N . GLN A 1 183 ? -13.383 -21.924 -46.838 1.00 49.05 225 GLN A N 1
ATOM 1502 C CA . GLN A 1 183 ? -13.166 -21.793 -48.266 1.00 55.05 225 GLN A CA 1
ATOM 1503 C C . GLN A 1 183 ? -12.794 -23.115 -48.913 1.00 59.37 225 GLN A C 1
ATOM 1504 O O . GLN A 1 183 ? -12.446 -23.142 -50.098 1.00 60.35 225 GLN A O 1
ATOM 1510 N N . GLY A 1 184 ? -12.893 -24.214 -48.173 1.00 54.24 226 GLY A N 1
ATOM 1511 C CA . GLY A 1 184 ? -12.602 -25.509 -48.744 1.00 64.83 226 GLY A CA 1
ATOM 1512 C C . GLY A 1 184 ? -11.135 -25.798 -48.888 1.00 74.74 226 GLY A C 1
ATOM 1513 O O . GLY A 1 184 ? -10.761 -26.728 -49.609 1.00 83.85 226 GLY A O 1
ATOM 1514 N N . LYS A 1 185 ? -10.290 -25.025 -48.223 1.00 69.42 227 LYS A N 1
ATOM 1515 C CA . LYS A 1 185 ? -8.855 -25.149 -48.381 1.00 78.48 227 LYS A CA 1
ATOM 1516 C C . LYS A 1 185 ? -8.301 -26.165 -47.382 1.00 85.45 227 LYS A C 1
ATOM 1517 O O . LYS A 1 185 ? -9.021 -26.709 -46.539 1.00 82.43 227 LYS A O 1
ATOM 1523 N N . LYS A 1 186 ? -7.003 -26.438 -47.509 1.00 89.29 228 LYS A N 1
ATOM 1524 C CA . LYS A 1 186 ? -6.320 -27.391 -46.645 1.00 85.59 228 LYS A CA 1
ATOM 1525 C C . LYS A 1 186 ? -6.520 -27.015 -45.181 1.00 76.53 228 LYS A C 1
ATOM 1526 O O . LYS A 1 186 ? -6.536 -25.831 -44.830 1.00 68.67 228 LYS A O 1
ATOM 1532 N N . TYR A 1 187 ? -6.676 -28.030 -44.324 1.00 72.16 229 TYR A N 1
ATOM 1533 C CA . TYR A 1 187 ? -7.135 -27.806 -42.952 1.00 68.47 229 TYR A CA 1
ATOM 1534 C C . TYR A 1 187 ? -6.356 -28.643 -41.935 1.00 63.01 229 TYR A C 1
ATOM 1535 O O . TYR A 1 187 ? -6.926 -29.151 -40.962 1.00 63.34 229 TYR A O 1
ATOM 1544 N N . ASP A 1 188 ? -5.033 -28.770 -42.104 1.00 58.97 230 ASP A N 1
ATOM 1545 C CA . ASP A 1 188 ? -4.310 -29.689 -41.233 1.00 48.00 230 ASP A CA 1
ATOM 1546 C C . ASP A 1 188 ? -2.965 -29.194 -40.702 1.00 40.80 230 ASP A C 1
ATOM 1547 O O . ASP A 1 188 ? -2.248 -29.987 -40.081 1.00 39.53 230 ASP A O 1
ATOM 1552 N N . GLY A 1 189 ? -2.581 -27.936 -40.916 1.00 32.49 231 GLY A N 1
ATOM 1553 C CA . GLY A 1 189 ? -1.311 -27.463 -40.415 1.00 29.30 231 GLY A CA 1
ATOM 1554 C C . GLY A 1 189 ? -1.452 -26.596 -39.177 1.00 25.94 231 GLY A C 1
ATOM 1555 O O . GLY A 1 189 ? -2.559 -26.259 -38.765 1.00 24.14 231 GLY A O 1
ATOM 1556 N N . PRO A 1 190 ? -0.324 -26.194 -38.581 1.00 25.42 232 PRO A N 1
ATOM 1557 C CA . PRO A 1 190 ? -0.389 -25.425 -37.324 1.00 22.79 232 PRO A CA 1
ATOM 1558 C C . PRO A 1 190 ? -1.139 -24.120 -37.463 1.00 21.15 232 PRO A C 1
ATOM 1559 O O . PRO A 1 190 ? -1.663 -23.591 -36.467 1.00 19.62 232 PRO A O 1
ATOM 1563 N N . GLU A 1 191 ? -1.208 -23.573 -38.677 1.00 22.25 233 GLU A N 1
ATOM 1564 C CA . GLU A 1 191 ? -1.828 -22.266 -38.834 1.00 21.00 233 GLU A CA 1
ATOM 1565 C C . GLU A 1 191 ? -3.290 -22.268 -38.414 1.00 19.97 233 GLU A C 1
ATOM 1566 O O . GLU A 1 191 ? -3.802 -21.236 -37.970 1.00 18.91 233 GLU A O 1
ATOM 1572 N N . VAL A 1 192 ? -3.996 -23.399 -38.557 1.00 20.13 234 VAL A N 1
ATOM 1573 C CA . VAL A 1 192 ? -5.403 -23.395 -38.146 1.00 18.95 234 VAL A CA 1
ATOM 1574 C C . VAL A 1 192 ? -5.535 -23.279 -36.625 1.00 18.65 234 VAL A C 1
ATOM 1575 O O . VAL A 1 192 ? -6.507 -22.702 -36.129 1.00 19.39 234 VAL A O 1
ATOM 1579 N N . ASP A 1 193 ? -4.584 -23.839 -35.870 1.00 17.96 235 ASP A N 1
ATOM 1580 C CA . ASP A 1 193 ? -4.594 -23.672 -34.414 1.00 17.82 235 ASP A CA 1
ATOM 1581 C C . ASP A 1 193 ? -4.279 -22.237 -34.047 1.00 18.86 235 ASP A C 1
ATOM 1582 O O . ASP A 1 193 ? -4.813 -21.712 -33.064 1.00 18.63 235 ASP A O 1
ATOM 1587 N N . VAL A 1 194 ? -3.376 -21.606 -34.797 1.00 17.28 236 VAL A N 1
ATOM 1588 C CA . VAL A 1 194 ? -3.014 -20.220 -34.499 1.00 16.73 236 VAL A CA 1
ATOM 1589 C C . VAL A 1 194 ? -4.234 -19.313 -34.619 1.00 20.50 236 VAL A C 1
ATOM 1590 O O . VAL A 1 194 ? -4.473 -18.458 -33.751 1.00 19.17 236 VAL A O 1
ATOM 1594 N N . TRP A 1 195 ? -5.038 -19.480 -35.678 1.00 17.59 237 TRP A N 1
ATOM 1595 C CA . TRP A 1 195 ? -6.290 -18.728 -35.757 1.00 17.60 237 TRP A CA 1
ATOM 1596 C C . TRP A 1 195 ? -7.163 -18.986 -34.532 1.00 19.93 237 TRP A C 1
ATOM 1597 O O . TRP A 1 195 ? -7.659 -18.045 -33.898 1.00 18.68 237 TRP A O 1
ATOM 1608 N N . SER A 1 196 ? -7.361 -20.257 -34.171 1.00 16.69 238 SER A N 1
ATOM 1609 C CA . SER A 1 196 ? -8.215 -20.563 -33.024 1.00 16.93 238 SER A CA 1
ATOM 1610 C C . SER A 1 196 ? -7.703 -19.902 -31.749 1.00 19.53 238 SER A C 1
ATOM 1611 O O . SER A 1 196 ? -8.500 -19.488 -30.900 1.00 18.55 238 SER A O 1
ATOM 1614 N N . LEU A 1 197 ? -6.381 -19.837 -31.586 1.00 17.57 239 LEU A N 1
ATOM 1615 C CA . LEU A 1 197 ? -5.813 -19.178 -30.409 1.00 18.88 239 LEU A CA 1
ATOM 1616 C C . LEU A 1 197 ? -6.147 -17.694 -30.373 1.00 19.37 239 LEU A C 1
ATOM 1617 O O . LEU A 1 197 ? -6.256 -17.114 -29.284 1.00 19.75 239 LEU A O 1
ATOM 1622 N N . GLY A 1 198 ? -6.251 -17.041 -31.531 1.00 16.05 240 GLY A N 1
ATOM 1623 C CA . GLY A 1 198 ? -6.668 -15.639 -31.534 1.00 16.82 240 GLY A CA 1
ATOM 1624 C C . GLY A 1 198 ? -8.101 -15.490 -31.068 1.00 19.34 240 GLY A C 1
ATOM 1625 O O . GLY A 1 198 ? -8.428 -14.579 -30.296 1.00 19.43 240 GLY A O 1
ATOM 1626 N N . VAL A 1 199 ? -8.970 -16.398 -31.502 1.00 17.93 241 VAL A N 1
ATOM 1627 C CA . VAL A 1 199 ? -10.345 -16.394 -31.022 1.00 17.19 241 VAL A CA 1
ATOM 1628 C C . VAL A 1 199 ? -10.367 -16.622 -29.511 1.00 17.74 241 VAL A C 1
ATOM 1629 O O . VAL A 1 199 ? -11.097 -15.952 -28.777 1.00 18.02 241 VAL A O 1
ATOM 1633 N N . ILE A 1 200 ? -9.541 -17.547 -29.025 1.00 18.29 242 ILE A N 1
ATOM 1634 C CA . ILE A 1 200 ? -9.466 -17.808 -27.582 1.00 17.38 242 ILE A CA 1
ATOM 1635 C C . ILE A 1 200 ? -9.015 -16.567 -26.811 1.00 17.98 242 ILE A C 1
ATOM 1636 O O . ILE A 1 200 ? -9.584 -16.235 -25.765 1.00 19.80 242 ILE A O 1
ATOM 1641 N N . LEU A 1 201 ? -7.940 -15.909 -27.262 1.00 16.77 243 LEU A N 1
ATOM 1642 C CA . LEU A 1 201 ? -7.484 -14.706 -26.562 1.00 19.09 243 LEU A CA 1
ATOM 1643 C C . LEU A 1 201 ? -8.596 -13.671 -26.485 1.00 21.55 243 LEU A C 1
ATOM 1644 O O . LEU A 1 201 ? -8.852 -13.088 -25.421 1.00 20.48 243 LEU A O 1
ATOM 1649 N N . TYR A 1 202 ? -9.272 -13.427 -27.611 1.00 20.63 244 TYR A N 1
ATOM 1650 C CA . TYR A 1 202 ? -10.368 -12.462 -27.611 1.00 19.80 244 TYR A CA 1
ATOM 1651 C C . TYR A 1 202 ? -11.444 -12.839 -26.585 1.00 21.62 244 TYR A C 1
ATOM 1652 O O . TYR A 1 202 ? -11.949 -11.976 -25.856 1.00 23.32 244 TYR A O 1
ATOM 1661 N N . THR A 1 203 ? -11.804 -14.122 -26.508 1.00 20.09 245 THR A N 1
ATOM 1662 C CA A THR A 1 203 ? -12.858 -14.530 -25.573 0.47 23.50 245 THR A CA 1
ATOM 1663 C CA B THR A 1 203 ? -12.856 -14.526 -25.585 0.53 23.49 245 THR A CA 1
ATOM 1664 C C . THR A 1 203 ? -12.418 -14.389 -24.124 1.00 20.67 245 THR A C 1
ATOM 1665 O O . THR A 1 203 ? -13.234 -14.022 -23.261 1.00 24.43 245 THR A O 1
ATOM 1672 N N . LEU A 1 204 ? -11.142 -14.660 -23.821 1.00 21.24 246 LEU A N 1
ATOM 1673 C CA . LEU A 1 204 ? -10.655 -14.487 -22.458 1.00 22.53 246 LEU A CA 1
ATOM 1674 C C . LEU A 1 204 ? -10.749 -13.035 -22.019 1.00 22.28 246 LEU A C 1
ATOM 1675 O O . LEU A 1 204 ? -11.152 -12.739 -20.889 1.00 24.72 246 LEU A O 1
ATOM 1680 N N . VAL A 1 205 ? -10.368 -12.111 -22.900 1.00 22.55 247 VAL A N 1
ATOM 1681 C CA A VAL A 1 205 ? -10.266 -10.698 -22.523 0.72 23.72 247 VAL A CA 1
ATOM 1682 C CA B VAL A 1 205 ? -10.295 -10.719 -22.466 0.28 23.79 247 VAL A CA 1
ATOM 1683 C C . VAL A 1 205 ? -11.609 -9.971 -22.652 1.00 24.58 247 VAL A C 1
ATOM 1684 O O . VAL A 1 205 ? -11.825 -8.950 -21.994 1.00 27.15 247 VAL A O 1
ATOM 1691 N N . SER A 1 206 ? -12.507 -10.453 -23.515 1.00 24.39 248 SER A N 1
ATOM 1692 C CA . SER A 1 206 ? -13.767 -9.749 -23.699 1.00 24.13 248 SER A CA 1
ATOM 1693 C C . SER A 1 206 ? -14.965 -10.484 -23.130 1.00 24.47 248 SER A C 1
ATOM 1694 O O . SER A 1 206 ? -16.018 -9.866 -22.954 1.00 29.38 248 SER A O 1
ATOM 1697 N N . GLY A 1 207 ? -14.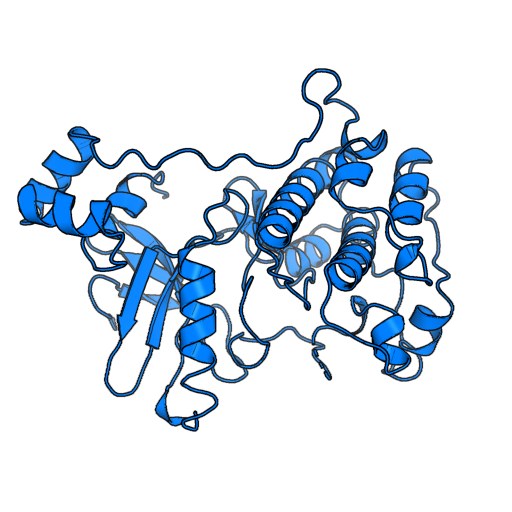842 -11.783 -22.867 1.00 24.21 249 GLY A N 1
ATOM 1698 C CA . GLY A 1 207 ? -15.960 -12.586 -22.431 1.00 25.66 249 GLY A CA 1
ATOM 1699 C C . GLY A 1 207 ? -16.906 -13.024 -23.530 1.00 26.63 249 GLY A C 1
ATOM 1700 O O . GLY A 1 207 ? -17.907 -13.689 -23.227 1.00 33.25 249 GLY A O 1
ATOM 1701 N N . SER A 1 208 ? -16.624 -12.676 -24.785 1.00 27.66 250 SER A N 1
ATOM 1702 C CA A SER A 1 208 ? -17.504 -12.953 -25.913 0.61 25.87 250 SER A CA 1
ATOM 1703 C CA B SER A 1 208 ? -17.504 -12.998 -25.897 0.39 26.42 250 SER A CA 1
ATOM 1704 C C . SER A 1 208 ? -16.671 -13.401 -27.106 1.00 23.59 250 SER A C 1
ATOM 1705 O O . SER A 1 208 ? -15.457 -13.201 -27.154 1.00 23.93 250 SER A O 1
ATOM 1710 N N . LEU A 1 209 ? -17.346 -13.971 -28.091 1.00 23.41 251 LEU A N 1
ATOM 1711 C CA . LEU A 1 209 ? -16.673 -14.417 -29.302 1.00 21.50 251 LEU A CA 1
ATOM 1712 C C . LEU A 1 209 ? -16.491 -13.256 -30.274 1.00 21.23 251 LEU A C 1
ATOM 1713 O O . LEU A 1 209 ? -17.364 -12.388 -30.367 1.00 26.93 251 LEU A O 1
ATOM 1718 N N . PRO A 1 210 ? -15.387 -13.235 -31.020 1.00 21.20 252 PRO A N 1
ATOM 1719 C CA . PRO A 1 210 ? -15.214 -12.169 -32.025 1.00 19.74 252 PRO A CA 1
ATOM 1720 C C . PRO A 1 210 ? -16.084 -12.355 -33.249 1.00 23.16 252 PRO A C 1
ATOM 1721 O O . PRO A 1 210 ? -16.465 -11.358 -33.872 1.00 24.91 252 PRO A O 1
ATOM 1725 N N . PHE A 1 211 ? -16.364 -13.597 -33.647 1.00 23.02 253 PHE A N 1
ATOM 1726 C CA . PHE A 1 211 ? -17.188 -13.897 -34.810 1.00 23.82 253 PHE A CA 1
ATOM 1727 C C . PHE A 1 211 ? -18.340 -14.781 -34.362 1.00 25.30 253 PHE A C 1
ATOM 1728 O O . PHE A 1 211 ? -18.113 -15.833 -33.765 1.00 25.29 253 PHE A O 1
ATOM 1736 N N . ASP A 1 212 ? -19.571 -14.370 -34.645 1.00 25.83 254 ASP A N 1
ATOM 1737 C CA . ASP A 1 212 ? -20.712 -15.196 -34.279 1.00 29.98 254 ASP A CA 1
ATOM 1738 C C . ASP A 1 212 ? -21.827 -14.967 -35.286 1.00 29.88 254 ASP A C 1
ATOM 1739 O O . ASP A 1 212 ? -21.734 -14.107 -36.165 1.00 34.33 254 ASP A O 1
ATOM 1744 N N . GLY A 1 213 ? -22.885 -15.754 -35.152 1.00 31.21 255 GLY A N 1
ATOM 1745 C CA . GLY A 1 213 ? -24.006 -15.667 -36.069 1.00 36.03 255 GLY A CA 1
ATOM 1746 C C . GLY A 1 213 ? -25.132 -16.571 -35.629 1.00 45.18 255 GLY A C 1
ATOM 1747 O O . GLY A 1 213 ? -24.917 -17.565 -34.925 1.00 49.11 255 GLY A O 1
ATOM 1748 N N . GLN A 1 214 ? -26.344 -16.213 -36.062 1.00 40.96 256 GLN A N 1
ATOM 1749 C CA . GLN A 1 214 ? -27.528 -16.987 -35.706 1.00 42.51 256 GLN A CA 1
ATOM 1750 C C . GLN A 1 214 ? -27.543 -18.354 -36.368 1.00 42.70 256 GLN A C 1
ATOM 1751 O O . GLN A 1 214 ? -28.294 -19.234 -35.931 1.00 41.99 256 GLN A O 1
ATOM 1757 N N . ASN A 1 215 ? -26.760 -18.537 -37.429 1.00 36.89 257 ASN A N 1
ATOM 1758 C CA . ASN A 1 215 ? -26.687 -19.800 -38.141 1.00 36.56 257 ASN A CA 1
ATOM 1759 C C . ASN A 1 215 ? -25.310 -19.883 -38.788 1.00 30.22 257 ASN A C 1
ATOM 1760 O O . ASN A 1 215 ? -24.535 -18.924 -38.761 1.00 29.38 257 ASN A O 1
ATOM 1765 N N . LEU A 1 216 ? -25.004 -21.050 -39.358 1.00 35.47 258 LEU A N 1
ATOM 1766 C CA . LEU A 1 216 ? -23.641 -21.289 -39.821 1.00 29.11 258 LEU A CA 1
ATOM 1767 C C . LEU A 1 216 ? -23.291 -20.372 -40.987 1.00 26.21 258 LEU A C 1
ATOM 1768 O O . LEU A 1 216 ? -22.150 -19.906 -41.089 1.00 28.26 258 LEU A O 1
ATOM 1773 N N . LYS A 1 217 ? -24.260 -20.113 -41.869 1.00 29.49 259 LYS A N 1
ATOM 1774 C CA . LYS A 1 217 ? -23.997 -19.261 -43.032 1.00 27.00 259 LYS A CA 1
ATOM 1775 C C . LYS A 1 217 ? -23.634 -17.843 -42.610 1.00 30.83 259 LYS A C 1
ATOM 1776 O O . LYS A 1 217 ? -22.732 -17.227 -43.193 1.00 26.02 259 LYS A O 1
ATOM 1782 N N . GLU A 1 218 ? -24.305 -17.316 -41.585 1.00 30.03 260 GLU A N 1
ATOM 1783 C CA . GLU A 1 218 ? -23.976 -15.982 -41.090 1.00 27.04 260 GLU A CA 1
ATOM 1784 C C . GLU A 1 218 ? -22.613 -15.968 -40.413 1.00 25.41 260 GLU A C 1
ATOM 1785 O O . GLU A 1 218 ? -21.802 -15.054 -40.623 1.00 27.26 260 GLU A O 1
ATOM 1791 N N . LEU A 1 219 ? -22.347 -16.967 -39.567 1.00 24.29 261 LEU A N 1
ATOM 1792 C CA A LEU A 1 219 ? -21.040 -17.045 -38.935 0.70 21.60 261 LEU A CA 1
ATOM 1793 C CA B LEU A 1 219 ? -21.040 -17.068 -38.930 0.30 26.70 261 LEU A CA 1
ATOM 1794 C C . LEU A 1 219 ? -19.941 -17.203 -39.976 1.00 26.47 261 LEU A C 1
ATOM 1795 O O . LEU A 1 219 ? -18.902 -16.543 -39.891 1.00 24.29 261 LEU A O 1
ATOM 1804 N N . ARG A 1 220 ? -20.163 -18.066 -40.967 1.00 27.53 262 ARG A N 1
ATOM 1805 C CA . ARG A 1 220 ? -19.179 -18.277 -42.025 1.00 26.33 262 ARG A CA 1
ATOM 1806 C C . ARG A 1 220 ? -18.790 -16.963 -42.679 1.00 26.12 262 ARG A C 1
ATOM 1807 O O . ARG A 1 220 ? -17.603 -16.686 -42.880 1.00 26.20 262 ARG A O 1
ATOM 1815 N N . GLU A 1 221 ? -19.776 -16.126 -42.997 1.00 24.67 263 GLU A N 1
ATOM 1816 C CA . GLU A 1 221 ? -19.442 -14.870 -43.658 1.00 25.98 263 GLU A CA 1
ATOM 1817 C C . GLU A 1 221 ? -18.689 -13.922 -42.723 1.00 28.29 263 GLU A C 1
ATOM 1818 O O . GLU A 1 221 ? -17.806 -13.186 -43.171 1.00 27.71 263 GLU A O 1
ATOM 1824 N N . ARG A 1 222 ? -19.021 -13.915 -41.428 1.00 25.87 264 ARG A N 1
ATOM 1825 C CA . ARG A 1 222 ? -18.279 -13.076 -40.487 1.00 26.95 264 ARG A CA 1
ATOM 1826 C C . ARG A 1 222 ? -16.825 -13.512 -40.382 1.00 23.03 264 ARG A C 1
ATOM 1827 O O . ARG A 1 222 ? -15.916 -12.674 -40.364 1.00 26.23 264 ARG A O 1
ATOM 1835 N N . VAL A 1 223 ? -16.580 -14.824 -40.328 1.00 21.73 265 VAL A N 1
ATOM 1836 C CA . VAL A 1 223 ? -15.208 -15.309 -40.238 1.00 20.72 265 VAL A CA 1
ATOM 1837 C C . VAL A 1 223 ? -14.439 -14.944 -41.498 1.00 24.02 265 VAL A C 1
ATOM 1838 O O . VAL A 1 223 ? -13.313 -14.439 -41.439 1.00 24.42 265 VAL A O 1
ATOM 1842 N N . LEU A 1 224 ? -15.039 -15.196 -42.663 1.00 22.10 266 LEU A N 1
ATOM 1843 C CA . LEU A 1 224 ? -14.345 -14.924 -43.914 1.00 21.27 266 LEU A CA 1
ATOM 1844 C C . LEU A 1 224 ? -14.033 -13.446 -44.096 1.00 25.50 266 LEU A C 1
ATOM 1845 O O . LEU A 1 224 ? -13.070 -13.104 -44.796 1.00 28.71 266 LEU A O 1
ATOM 1850 N N . ARG A 1 225 ? -14.850 -12.556 -43.525 1.00 25.41 267 ARG A N 1
ATOM 1851 C CA . ARG A 1 225 ? -14.569 -11.128 -43.659 1.00 26.94 267 ARG A CA 1
ATOM 1852 C C . ARG A 1 225 ? -13.474 -10.674 -42.705 1.00 27.82 267 ARG A C 1
ATOM 1853 O O . ARG A 1 225 ? -12.795 -9.673 -42.979 1.00 31.88 267 ARG A O 1
ATOM 1861 N N . GLY A 1 226 ? -13.291 -11.393 -41.599 1.00 27.84 268 GLY A N 1
ATOM 1862 C CA . GLY A 1 226 ? -12.154 -11.198 -40.720 1.00 28.03 268 GLY A CA 1
ATOM 1863 C C . GLY A 1 226 ? -12.218 -9.987 -39.821 1.00 27.74 268 GLY A C 1
ATOM 1864 O O . GLY A 1 226 ? -11.218 -9.675 -39.168 1.00 26.82 268 GLY A O 1
ATOM 1865 N N . LYS A 1 227 ? -13.352 -9.301 -39.756 1.00 27.86 269 LYS A N 1
ATOM 1866 C CA . LYS A 1 227 ? -13.474 -8.071 -38.981 1.00 25.20 269 LYS A CA 1
ATOM 1867 C C . LYS A 1 227 ? -14.145 -8.362 -37.642 1.00 28.63 269 LYS A C 1
ATOM 1868 O O . LYS A 1 227 ? -15.066 -9.182 -37.566 1.00 25.75 269 LYS A O 1
ATOM 1874 N N . TYR A 1 228 ? -13.675 -7.694 -36.585 1.00 24.82 270 TYR A N 1
ATOM 1875 C CA . TYR A 1 228 ? -14.195 -7.918 -35.243 1.00 23.70 270 TYR A CA 1
ATOM 1876 C C . TYR A 1 228 ? -14.039 -6.640 -34.429 1.00 26.67 270 TYR A C 1
ATOM 1877 O O . TYR A 1 228 ? -13.219 -5.773 -34.747 1.00 30.02 270 TYR A O 1
ATOM 1886 N N . ARG A 1 229 ? -14.857 -6.520 -33.385 1.00 25.02 271 ARG A N 1
ATOM 1887 C CA . ARG A 1 229 ? -14.914 -5.287 -32.607 1.00 25.75 271 ARG A CA 1
ATOM 1888 C C . ARG A 1 229 ? -13.820 -5.253 -31.550 1.00 23.03 271 ARG A C 1
ATOM 1889 O O . ARG A 1 229 ? -13.592 -6.235 -30.846 1.00 25.04 271 ARG A O 1
ATOM 1897 N N . ILE A 1 230 ? -13.155 -4.107 -31.415 1.00 26.86 272 ILE A N 1
ATOM 1898 C CA . ILE A 1 230 ? -12.159 -3.913 -30.363 1.00 26.84 272 ILE A CA 1
ATOM 1899 C C . ILE A 1 230 ? -12.853 -3.214 -29.199 1.00 24.36 272 ILE A C 1
ATOM 1900 O O . ILE A 1 230 ? -13.268 -2.055 -29.346 1.00 26.58 272 ILE A O 1
ATOM 1905 N N . PRO A 1 231 ? -13.014 -3.865 -28.043 1.00 26.89 273 PRO A N 1
ATOM 1906 C CA . PRO A 1 231 ? -13.664 -3.211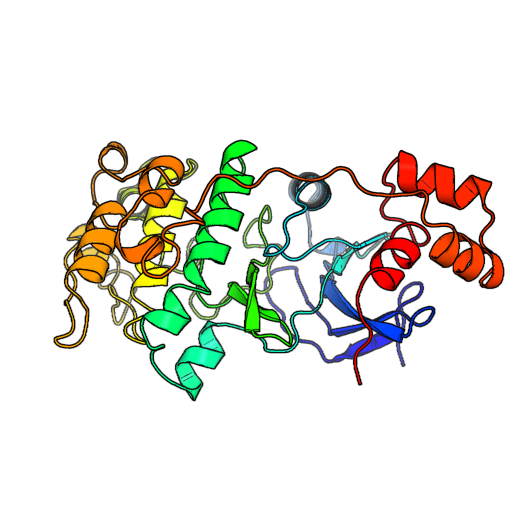 -26.903 1.00 29.77 273 PRO A CA 1
ATOM 1907 C C . PRO A 1 231 ? -12.861 -2.013 -26.415 1.00 24.88 273 PRO A C 1
ATOM 1908 O O . PRO A 1 231 ? -11.628 -2.014 -26.471 1.00 28.89 273 PRO A O 1
ATOM 1912 N N . PHE A 1 232 ? -13.580 -1.007 -25.909 1.00 29.19 274 PHE A N 1
ATOM 1913 C CA . PHE A 1 232 ? -12.934 0.229 -25.466 1.00 32.14 274 PHE A CA 1
ATOM 1914 C C . PHE A 1 232 ? -11.908 -0.030 -24.367 1.00 34.08 274 PHE A C 1
ATOM 1915 O O . PHE A 1 232 ? -10.932 0.719 -24.243 1.00 35.16 274 PHE A O 1
ATOM 1923 N N . TYR A 1 233 ? -12.113 -1.072 -23.556 1.00 31.88 275 TYR A N 1
ATOM 1924 C CA . TYR A 1 233 ? -11.243 -1.343 -22.416 1.00 32.94 275 TYR A CA 1
ATOM 1925 C C . TYR A 1 233 ? -10.003 -2.150 -22.784 1.00 27.67 275 TYR A C 1
ATOM 1926 O O . TYR A 1 233 ? -9.101 -2.283 -21.949 1.00 29.60 275 TYR A O 1
ATOM 1935 N N . MET A 1 234 ? -9.936 -2.704 -23.994 1.00 21.27 276 MET A N 1
ATOM 1936 C CA . MET A 1 234 ? -8.802 -3.533 -24.371 1.00 20.66 276 MET A CA 1
ATOM 1937 C C . MET A 1 234 ? -7.553 -2.688 -24.604 1.00 23.53 276 MET A C 1
ATOM 1938 O O . MET A 1 234 ? -7.610 -1.653 -25.277 1.00 25.13 276 MET A O 1
ATOM 1943 N N . SER A 1 235 ? -6.421 -3.133 -24.054 1.00 21.85 277 SER A N 1
ATOM 1944 C CA . SER A 1 235 ? -5.175 -2.397 -24.250 1.00 23.26 277 SER A CA 1
ATOM 1945 C C . SER A 1 235 ? -4.733 -2.435 -25.713 1.00 26.88 277 SER A C 1
ATOM 1946 O O . SER A 1 235 ? -5.110 -3.316 -26.492 1.00 23.48 277 SER A O 1
ATOM 1949 N N . THR A 1 236 ? -3.916 -1.447 -26.081 1.00 23.63 278 THR A N 1
ATOM 1950 C CA . THR A 1 236 ? -3.340 -1.416 -27.420 1.00 21.48 278 THR A CA 1
ATOM 1951 C C . THR A 1 236 ? -2.475 -2.635 -27.663 1.00 22.78 278 THR A C 1
ATOM 1952 O O . THR A 1 236 ? -2.534 -3.246 -28.737 1.00 22.45 278 THR A O 1
ATOM 1956 N N . ASP A 1 237 ? -1.679 -3.020 -26.665 1.00 22.24 279 ASP A N 1
ATOM 1957 C CA . ASP A 1 237 ? -0.815 -4.184 -26.854 1.00 22.19 279 ASP A CA 1
ATOM 1958 C C . ASP A 1 237 ? -1.624 -5.458 -27.031 1.00 22.87 279 ASP A C 1
ATOM 1959 O O . ASP A 1 237 ? -1.231 -6.331 -27.814 1.00 21.51 279 ASP A O 1
ATOM 1964 N N . CYS A 1 238 ? -2.764 -5.587 -26.337 1.00 20.33 280 CYS A N 1
ATOM 1965 C CA . CYS A 1 238 ? -3.603 -6.772 -26.557 1.00 22.20 280 CYS A CA 1
ATOM 1966 C C . CYS A 1 238 ? -4.177 -6.763 -27.972 1.00 22.95 280 CYS A C 1
ATOM 1967 O O . CYS A 1 238 ? -4.140 -7.776 -28.679 1.00 21.48 280 CYS A O 1
ATOM 1970 N N . GLU A 1 239 ? -4.680 -5.614 -28.412 1.00 20.57 281 GLU A N 1
ATOM 1971 C CA . GLU A 1 239 ? -5.184 -5.517 -29.785 1.00 20.16 281 GLU A CA 1
ATOM 1972 C C . GLU A 1 239 ? -4.095 -5.868 -30.796 1.00 23.12 281 GLU A C 1
ATOM 1973 O O . GLU A 1 239 ? -4.356 -6.577 -31.779 1.00 22.43 281 GLU A O 1
ATOM 1979 N N . ASN A 1 240 ? -2.865 -5.402 -30.567 1.00 20.93 282 ASN A N 1
ATOM 1980 C CA . ASN A 1 240 ? -1.775 -5.702 -31.496 1.00 20.16 282 ASN A CA 1
ATOM 1981 C C . ASN A 1 240 ? -1.442 -7.187 -31.501 1.00 23.03 282 ASN A C 1
ATOM 1982 O O . ASN A 1 240 ? -1.088 -7.749 -32.546 1.00 22.03 282 ASN A O 1
ATOM 1987 N N . LEU A 1 241 ? -1.518 -7.839 -30.340 1.00 19.88 283 LEU A N 1
ATOM 1988 C CA . LEU A 1 241 ? -1.276 -9.280 -30.324 1.00 19.43 283 LEU A CA 1
ATOM 1989 C C . LEU A 1 241 ? -2.345 -10.022 -31.116 1.00 20.00 283 LEU A C 1
ATOM 1990 O O . LEU A 1 241 ? -2.028 -10.950 -31.884 1.00 20.93 283 LEU A O 1
ATOM 1995 N N . LEU A 1 242 ? -3.613 -9.619 -30.967 1.00 20.34 284 LEU A N 1
ATOM 1996 C CA . LEU A 1 242 ? -4.666 -10.270 -31.752 1.00 19.69 284 LEU A CA 1
ATOM 1997 C C . LEU A 1 242 ? -4.404 -10.169 -33.253 1.00 22.42 284 LEU A C 1
ATOM 1998 O O . LEU A 1 242 ? -4.706 -11.112 -34.003 1.00 22.13 284 LEU A O 1
ATOM 2003 N N . LYS A 1 243 ? -3.816 -9.056 -33.703 1.00 20.24 285 LYS A N 1
ATOM 2004 C CA . LYS A 1 243 ? -3.523 -8.891 -35.122 1.00 23.45 285 LYS A CA 1
ATOM 2005 C C . LYS A 1 243 ? -2.543 -9.926 -35.651 1.00 22.21 285 LYS A C 1
ATOM 2006 O O . LYS A 1 243 ? -2.457 -10.103 -36.875 1.00 24.43 285 LYS A O 1
ATOM 2012 N N . ARG A 1 244 ? -1.775 -10.595 -34.774 1.00 22.02 286 ARG A N 1
ATOM 2013 C CA . ARG A 1 244 ? -0.809 -11.598 -35.215 1.00 21.67 286 ARG A CA 1
ATOM 2014 C C . ARG A 1 244 ? -1.427 -12.977 -35.384 1.00 17.67 286 ARG A C 1
ATOM 2015 O O . ARG A 1 244 ? -0.876 -13.796 -36.129 1.00 21.46 286 ARG A O 1
ATOM 2023 N N . PHE A 1 245 ? -2.552 -13.231 -34.713 1.00 20.38 287 PHE A N 1
ATOM 2024 C CA . PHE A 1 245 ? -3.329 -14.464 -34.841 1.00 20.41 287 PHE A CA 1
ATOM 2025 C C . PHE A 1 245 ? -4.418 -14.366 -35.910 1.00 20.41 287 PHE A C 1
ATOM 2026 O O . PHE A 1 245 ? -4.576 -15.275 -36.735 1.00 20.02 287 PHE A O 1
ATOM 2034 N N . LEU A 1 246 ? -5.230 -13.310 -35.856 1.00 20.59 288 LEU A N 1
ATOM 2035 C CA . LEU A 1 246 ? -6.471 -13.241 -36.642 1.00 19.55 288 LEU A CA 1
ATOM 2036 C C . LEU A 1 246 ? -6.207 -12.575 -37.994 1.00 21.87 288 LEU A C 1
ATOM 2037 O O . LEU A 1 246 ? -6.704 -11.487 -38.318 1.00 22.71 288 LEU A O 1
ATOM 2042 N N . VAL A 1 247 ? -5.391 -13.265 -38.793 1.00 21.21 289 VAL A N 1
ATOM 2043 C CA . VAL A 1 247 ? -5.016 -12.841 -40.141 1.00 21.03 289 VAL A CA 1
ATOM 2044 C C . VAL A 1 247 ? -5.663 -13.813 -41.115 1.00 21.80 289 VAL A C 1
ATOM 2045 O O . VAL A 1 247 ? -5.515 -15.024 -40.960 1.00 20.44 289 VAL A O 1
ATOM 2049 N N . LEU A 1 248 ? -6.360 -13.295 -42.126 1.00 22.09 290 LEU A N 1
ATOM 2050 C CA . LEU A 1 248 ? -7.102 -14.179 -43.028 1.00 21.65 290 LEU A CA 1
ATOM 2051 C C . LEU A 1 248 ? -6.172 -15.096 -43.818 1.00 26.17 290 LEU A C 1
ATOM 2052 O O . LEU A 1 248 ? -6.450 -16.293 -43.972 1.00 24.54 290 LEU A O 1
ATOM 2057 N N . ASN A 1 249 ? -5.077 -14.546 -44.355 1.00 24.26 291 ASN A N 1
ATOM 2058 C CA . ASN A 1 249 ? -4.142 -15.371 -45.128 1.00 25.82 291 ASN A CA 1
ATOM 2059 C C . ASN A 1 249 ? -3.263 -16.169 -44.176 1.00 26.20 291 ASN A C 1
ATOM 2060 O O . ASN A 1 249 ? -2.485 -15.573 -43.427 1.00 24.29 291 ASN A O 1
ATOM 2065 N N . PRO A 1 250 ? -3.352 -17.505 -44.167 1.00 26.13 292 PRO A N 1
ATOM 2066 C CA . PRO A 1 250 ? -2.638 -18.275 -43.139 1.00 23.73 292 PRO A CA 1
ATOM 2067 C C . PRO A 1 250 ? -1.133 -18.050 -43.105 1.00 23.68 292 PRO A C 1
ATOM 2068 O O . PRO A 1 250 ? -0.545 -18.128 -42.014 1.00 26.89 292 PRO A O 1
ATOM 2072 N N . ILE A 1 251 ? -0.488 -17.792 -44.246 1.00 29.66 293 ILE A N 1
ATOM 2073 C CA . ILE A 1 251 ? 0.965 -17.653 -44.219 1.00 30.32 293 ILE A CA 1
ATOM 2074 C C . ILE A 1 251 ? 1.407 -16.276 -43.762 1.00 30.92 293 ILE A C 1
ATOM 2075 O O . ILE A 1 251 ? 2.611 -16.058 -43.583 1.00 30.15 293 ILE A O 1
ATOM 2080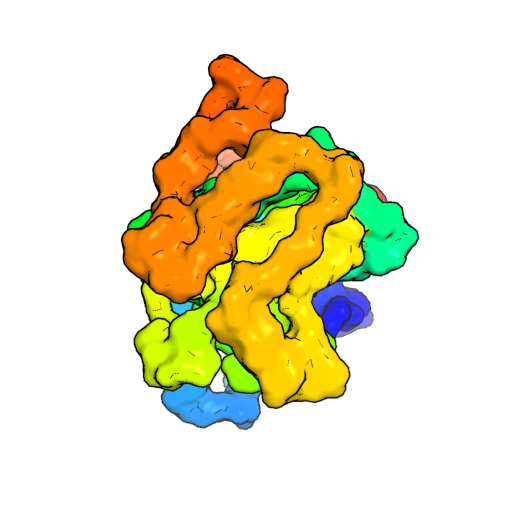 N N . LYS A 1 252 ? 0.468 -15.361 -43.531 1.00 27.35 294 LYS A N 1
ATOM 2081 C CA . LYS A 1 252 ? 0.775 -14.068 -42.934 1.00 24.29 294 LYS A CA 1
ATOM 2082 C C . LYS A 1 252 ? 0.537 -14.054 -41.434 1.00 25.03 294 LYS A C 1
ATOM 2083 O O . LYS A 1 252 ? 0.789 -13.032 -40.790 1.00 26.89 294 LYS A O 1
ATOM 2089 N N . ARG A 1 253 ? 0.030 -15.149 -40.866 1.00 23.11 295 ARG A N 1
ATOM 2090 C CA . ARG A 1 253 ? -0.102 -15.271 -39.421 1.00 25.29 295 ARG A CA 1
ATOM 2091 C C . ARG A 1 253 ? 1.265 -15.432 -38.779 1.00 25.14 295 ARG A C 1
ATOM 2092 O O . ARG A 1 253 ? 2.175 -16.027 -39.353 1.00 27.44 295 ARG A O 1
ATOM 2100 N N . GLY A 1 254 ? 1.399 -14.940 -37.550 1.00 24.55 296 GLY A N 1
ATOM 2101 C CA . GLY A 1 254 ? 2.592 -15.251 -36.794 1.00 27.14 296 GLY A CA 1
ATOM 2102 C C . GLY A 1 254 ? 2.685 -16.739 -36.515 1.00 26.16 296 GLY A C 1
ATOM 2103 O O . GLY A 1 254 ? 1.674 -17.439 -36.418 1.00 29.84 296 GLY A O 1
ATOM 2104 N N . THR A 1 255 ? 3.910 -17.236 -36.414 1.00 32.81 297 THR A N 1
ATOM 2105 C CA . THR A 1 255 ? 4.091 -18.541 -35.813 1.00 37.40 297 THR A CA 1
ATOM 2106 C C . THR A 1 255 ? 4.088 -18.372 -34.298 1.00 27.31 297 THR A C 1
ATOM 2107 O O . THR A 1 255 ? 4.285 -17.264 -33.782 1.00 26.93 297 THR A O 1
ATOM 2111 N N . LEU A 1 256 ? 3.821 -19.467 -33.581 1.00 25.93 298 LEU A N 1
ATOM 2112 C CA . LEU A 1 256 ? 3.764 -19.353 -32.125 1.00 25.92 298 LEU A CA 1
ATOM 2113 C C . LEU A 1 256 ? 5.131 -19.010 -31.545 1.00 28.48 298 LEU A C 1
ATOM 2114 O O . LEU A 1 256 ? 5.223 -18.262 -30.562 1.00 25.37 298 LEU A O 1
ATOM 2119 N N . GLU A 1 257 ? 6.204 -19.516 -32.146 1.00 31.70 299 GLU A N 1
ATOM 2120 C CA . GLU A 1 257 ? 7.533 -19.199 -31.638 1.00 35.59 299 GLU A CA 1
ATOM 2121 C C . GLU A 1 257 ? 7.822 -17.706 -31.743 1.00 34.95 299 GLU A C 1
ATOM 2122 O O . GLU A 1 257 ? 8.419 -17.118 -30.833 1.00 34.39 299 GLU A O 1
ATOM 2128 N N . GLN A 1 258 ? 7.395 -17.070 -32.840 1.00 31.18 300 GLN A N 1
ATOM 2129 C CA . GLN A 1 258 ? 7.520 -15.622 -32.957 1.00 33.30 300 GLN A CA 1
ATOM 2130 C C . GLN A 1 258 ? 6.607 -14.908 -31.965 1.00 27.52 300 GLN A C 1
ATOM 2131 O O . GLN A 1 258 ? 7.026 -13.944 -31.313 1.00 25.99 300 GLN A O 1
ATOM 2137 N N . ILE A 1 259 ? 5.360 -15.377 -31.832 1.00 24.91 301 ILE A N 1
ATOM 2138 C CA . ILE A 1 259 ? 4.380 -14.726 -30.967 1.00 21.36 301 ILE A CA 1
ATOM 2139 C C . ILE A 1 259 ? 4.802 -14.811 -29.507 1.00 24.44 301 ILE A C 1
ATOM 2140 O O . ILE A 1 259 ? 4.455 -13.940 -28.702 1.00 22.10 301 ILE A O 1
ATOM 2145 N N . MET A 1 260 ? 5.584 -15.831 -29.143 1.00 22.52 302 MET A N 1
ATOM 2146 C CA . MET A 1 260 ? 6.087 -15.913 -27.775 1.00 21.73 302 MET A CA 1
ATOM 2147 C C . MET A 1 260 ? 6.909 -14.695 -27.369 1.00 23.31 302 MET A C 1
ATOM 2148 O O . MET A 1 260 ? 7.067 -14.452 -26.164 1.00 23.88 302 MET A O 1
ATOM 2153 N N . LYS A 1 261 ? 7.432 -13.927 -28.332 1.00 21.47 303 LYS A N 1
ATOM 2154 C CA . LYS A 1 261 ? 8.222 -12.737 -28.039 1.00 25.60 303 LYS A CA 1
ATOM 2155 C C . LYS A 1 261 ? 7.377 -11.473 -27.934 1.00 25.41 303 LYS A C 1
ATOM 2156 O O . LYS A 1 261 ? 7.937 -10.395 -27.689 1.00 28.99 303 LYS A O 1
ATOM 2162 N N . ASP A 1 262 ? 6.055 -11.590 -28.072 1.00 21.50 304 ASP A N 1
ATOM 2163 C CA . ASP A 1 262 ? 5.173 -10.425 -28.148 1.00 20.56 304 ASP A CA 1
ATOM 2164 C C . ASP A 1 262 ? 5.193 -9.610 -26.854 1.00 21.49 304 ASP A C 1
ATOM 2165 O O . ASP A 1 262 ? 5.347 -10.139 -25.754 1.00 23.51 304 ASP A O 1
ATOM 2170 N N . ARG A 1 263 ? 5.030 -8.288 -26.994 1.00 22.05 305 ARG A N 1
ATOM 2171 C CA . ARG A 1 263 ? 5.074 -7.407 -25.828 1.00 23.33 305 ARG A CA 1
ATOM 2172 C C . ARG A 1 263 ? 3.979 -7.749 -24.817 1.00 22.96 305 ARG A C 1
ATOM 2173 O O . ARG A 1 263 ? 4.248 -7.861 -23.612 1.00 23.94 305 ARG A O 1
ATOM 2181 N N . TRP A 1 264 ? 2.732 -7.898 -25.280 1.00 22.81 306 TRP A N 1
ATOM 2182 C CA . TRP A 1 264 ? 1.644 -8.146 -24.337 1.00 24.10 306 TRP A CA 1
ATOM 2183 C C . TRP A 1 264 ? 1.840 -9.466 -23.614 1.00 22.42 306 TRP A C 1
ATOM 2184 O O . TRP A 1 264 ? 1.596 -9.565 -22.404 1.00 23.51 306 TRP A O 1
ATOM 2195 N N . ILE A 1 265 ? 2.292 -10.489 -24.333 1.00 20.52 307 ILE A N 1
ATOM 2196 C CA . ILE A 1 265 ? 2.359 -11.795 -23.688 1.00 20.16 307 ILE A CA 1
ATOM 2197 C C . ILE A 1 265 ? 3.466 -11.841 -22.640 1.00 23.38 307 ILE A C 1
ATOM 2198 O O . ILE A 1 265 ? 3.384 -12.656 -21.705 1.00 25.69 307 ILE A O 1
ATOM 2203 N N . ASN A 1 266 ? 4.440 -10.930 -22.697 1.00 23.30 308 ASN A N 1
ATOM 2204 C CA . ASN A 1 266 ? 5.538 -10.886 -21.736 1.00 24.21 308 ASN A CA 1
ATOM 2205 C C . ASN A 1 266 ? 5.471 -9.711 -20.771 1.00 27.44 308 ASN A C 1
ATOM 2206 O O . ASN A 1 266 ? 6.428 -9.490 -20.019 1.00 28.10 308 ASN A O 1
ATOM 2211 N N . ALA A 1 267 ? 4.376 -8.956 -20.766 1.00 25.51 309 ALA A N 1
ATOM 2212 C CA . ALA A 1 267 ? 4.248 -7.854 -19.820 1.00 27.35 309 ALA A CA 1
ATOM 2213 C C . ALA A 1 267 ? 4.250 -8.394 -18.397 1.00 30.80 309 ALA A C 1
ATOM 2214 O O . ALA A 1 267 ? 3.500 -9.318 -18.076 1.00 30.33 309 ALA A O 1
ATOM 2216 N N . GLY A 1 268 ? 5.111 -7.826 -17.550 1.00 34.52 310 GLY A N 1
ATOM 2217 C CA . GLY A 1 268 ? 5.291 -8.380 -16.222 1.00 33.95 310 GLY A CA 1
ATOM 2218 C C . GLY A 1 268 ? 6.199 -9.586 -16.155 1.00 38.11 310 GLY A C 1
ATOM 2219 O O . GLY A 1 268 ? 6.386 -10.142 -15.064 1.00 44.52 310 GLY A O 1
ATOM 2220 N N . HIS A 1 269 ? 6.756 -10.022 -17.283 1.00 33.90 311 HIS A N 1
ATOM 2221 C CA . HIS A 1 269 ? 7.663 -11.163 -17.363 1.00 32.21 311 HIS A CA 1
ATOM 2222 C C . H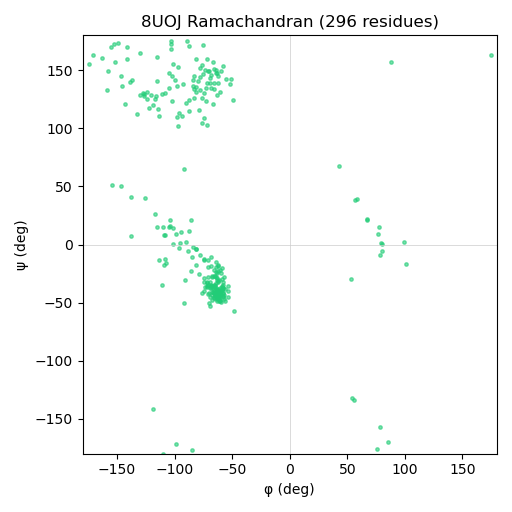IS A 1 269 ? 8.961 -10.752 -18.043 1.00 37.77 311 HIS A C 1
ATOM 2223 O O . HIS A 1 269 ? 9.534 -11.498 -18.843 1.00 41.19 311 HIS A O 1
ATOM 2230 N N . GLU A 1 270 ? 9.447 -9.549 -17.729 1.00 46.77 312 GLU A N 1
ATOM 2231 C CA . GLU A 1 270 ? 10.569 -8.990 -18.473 1.00 55.17 312 GLU A CA 1
ATOM 2232 C C . GLU A 1 270 ? 11.840 -9.817 -18.307 1.00 52.50 312 GLU A C 1
ATOM 2233 O O . GLU A 1 270 ? 12.686 -9.832 -19.209 1.00 57.18 312 GLU A O 1
ATOM 2239 N N . GLU A 1 271 ? 11.991 -10.522 -17.181 1.00 47.81 313 GLU A N 1
ATOM 2240 C CA . GLU A 1 271 ? 13.132 -11.401 -16.959 1.00 54.36 313 GLU A CA 1
ATOM 2241 C C . GLU A 1 271 ? 12.768 -12.871 -17.113 1.00 54.14 313 GLU A C 1
ATOM 2242 O O . GLU A 1 271 ? 13.486 -13.742 -16.611 1.00 59.05 313 GLU A O 1
ATOM 2248 N N . ASP A 1 272 ? 11.682 -13.162 -17.818 1.00 42.97 314 ASP A N 1
ATOM 2249 C CA . ASP A 1 272 ? 11.119 -14.501 -17.869 1.00 39.43 314 ASP A CA 1
ATOM 2250 C C . ASP A 1 272 ? 10.342 -14.634 -19.178 1.00 31.55 314 ASP A C 1
ATOM 2251 O O . ASP A 1 272 ? 9.171 -15.017 -19.202 1.00 33.89 314 ASP A O 1
ATOM 2256 N N . GLU A 1 273 ? 10.994 -14.286 -20.285 1.00 31.99 315 GLU A N 1
ATOM 2257 C CA . GLU A 1 273 ? 10.312 -14.267 -21.574 1.00 29.04 315 GLU A CA 1
ATOM 2258 C C . GLU A 1 273 ? 9.821 -15.659 -21.935 1.00 26.83 315 GLU A C 1
ATOM 2259 O O . GLU A 1 273 ? 10.503 -16.662 -21.694 1.00 28.96 315 GLU A O 1
ATOM 2265 N N . LEU A 1 274 ? 8.616 -15.718 -22.483 1.00 23.21 316 LEU A N 1
ATOM 2266 C CA . LEU A 1 274 ? 8.033 -17.006 -22.845 1.00 23.41 316 LEU A CA 1
ATOM 2267 C C . LEU A 1 274 ? 8.841 -17.648 -23.969 1.00 24.83 316 LEU A C 1
ATOM 2268 O O . LEU A 1 274 ? 9.199 -16.987 -24.947 1.00 25.23 316 LEU A O 1
ATOM 2273 N N . LYS A 1 275 ? 9.139 -18.936 -23.825 1.00 22.18 317 LYS A N 1
ATOM 2274 C CA . LYS A 1 275 ? 10.000 -19.655 -24.751 1.00 22.83 317 LYS A CA 1
ATOM 2275 C C . LYS A 1 275 ? 9.418 -21.045 -24.937 1.00 22.85 317 LYS A C 1
ATOM 2276 O O . LYS A 1 275 ? 8.624 -21.504 -24.107 1.00 24.08 317 LYS A O 1
ATOM 2282 N N . PRO A 1 276 ? 9.769 -21.730 -26.025 1.00 25.79 318 PRO A N 1
ATOM 2283 C CA . PRO A 1 276 ? 9.307 -23.110 -26.210 1.00 21.81 318 PRO A CA 1
ATOM 2284 C C . PRO A 1 276 ? 9.612 -23.985 -24.999 1.00 23.66 318 PRO A C 1
ATOM 2285 O O . PRO A 1 276 ? 10.693 -23.926 -24.410 1.00 25.52 318 PRO A O 1
ATOM 2289 N N . PHE A 1 277 ? 8.638 -24.816 -24.646 1.00 23.40 319 PHE A N 1
ATOM 2290 C CA . PHE A 1 277 ? 8.774 -25.737 -23.528 1.00 24.14 319 PHE A CA 1
ATOM 2291 C C . PHE A 1 277 ? 9.842 -26.778 -23.824 1.00 24.86 319 PHE A C 1
ATOM 2292 O O . PHE A 1 277 ? 9.948 -27.284 -24.946 1.00 26.85 319 PHE A O 1
ATOM 2300 N N . VAL A 1 278 ? 10.644 -27.092 -22.811 1.00 25.06 320 VAL A N 1
ATOM 2301 C CA . VAL A 1 278 ? 11.630 -28.162 -22.887 1.00 24.70 320 VAL A CA 1
ATOM 2302 C C . VAL A 1 278 ? 11.192 -29.229 -21.902 1.00 28.57 320 VAL A C 1
ATOM 2303 O O . VAL A 1 278 ? 11.126 -28.971 -20.697 1.00 29.24 320 VAL A O 1
ATOM 2307 N N . GLU A 1 279 ? 10.881 -30.413 -22.410 1.00 29.20 321 GLU A N 1
ATOM 2308 C CA . GLU A 1 279 ? 10.362 -31.469 -21.549 1.00 29.13 321 GLU A CA 1
ATOM 2309 C C . GLU A 1 279 ? 11.480 -32.020 -20.675 1.00 31.90 321 GLU A C 1
ATOM 2310 O O . GLU A 1 279 ? 12.503 -32.458 -21.210 1.00 36.84 321 GLU A O 1
ATOM 2316 N N . PRO A 1 280 ? 11.341 -32.018 -19.352 1.00 31.65 322 PRO A N 1
ATOM 2317 C CA . PRO A 1 280 ? 12.370 -32.626 -18.506 1.00 34.20 322 PRO A CA 1
ATOM 2318 C C . PRO A 1 280 ? 12.264 -34.137 -18.544 1.00 33.36 322 PRO A C 1
ATOM 2319 O O . PRO A 1 280 ? 11.204 -34.706 -18.815 1.00 34.56 322 PRO A O 1
ATOM 2323 N N . GLU A 1 281 ? 13.388 -34.790 -18.284 1.00 33.32 323 GLU A N 1
ATOM 2324 C CA . GLU A 1 281 ? 13.364 -36.240 -18.189 1.00 37.08 323 GLU A CA 1
ATOM 2325 C C . GLU A 1 281 ? 12.601 -36.654 -16.936 1.00 31.12 323 GLU A C 1
ATOM 2326 O O . GLU A 1 281 ? 12.653 -35.975 -15.905 1.00 34.59 323 GLU A O 1
ATOM 2332 N N . LEU A 1 282 ? 11.852 -37.747 -17.040 1.00 33.76 324 LEU A N 1
ATOM 2333 C CA . LEU A 1 282 ? 11.054 -38.212 -15.916 1.00 29.65 324 LEU A CA 1
ATOM 2334 C C . LEU A 1 282 ? 11.962 -38.879 -14.895 1.00 31.22 324 LEU A C 1
ATOM 2335 O O . LEU A 1 282 ? 12.730 -39.787 -15.233 1.00 31.70 324 LEU A O 1
ATOM 2340 N N . ASP A 1 283 ? 11.889 -38.413 -13.651 1.00 29.67 325 ASP A N 1
ATOM 2341 C CA . ASP A 1 283 ? 12.549 -39.105 -12.550 1.00 28.54 325 ASP A CA 1
ATOM 2342 C C . ASP A 1 283 ? 11.745 -40.353 -12.213 1.00 26.86 325 ASP A C 1
ATOM 2343 O O . ASP A 1 283 ? 10.638 -40.259 -11.671 1.00 27.12 325 ASP A O 1
ATOM 2348 N N . ILE A 1 284 ? 12.294 -41.520 -12.548 1.00 28.53 326 ILE A N 1
ATOM 2349 C CA . ILE A 1 284 ? 11.677 -42.799 -12.256 1.00 26.25 326 ILE A CA 1
ATOM 2350 C C . ILE A 1 284 ? 12.372 -43.504 -11.099 1.00 25.57 326 ILE A C 1
ATOM 2351 O O . ILE A 1 284 ? 12.141 -44.695 -10.876 1.00 30.15 326 ILE A O 1
ATOM 2356 N N . SER A 1 285 ? 13.196 -42.786 -10.327 1.00 27.16 327 SER A N 1
ATOM 2357 C CA A SER A 1 285 ? 14.002 -43.398 -9.276 0.49 28.02 327 SER A CA 1
ATOM 2358 C CA B SER A 1 285 ? 13.999 -43.401 -9.275 0.51 27.91 327 SER A CA 1
ATOM 2359 C C . SER A 1 285 ? 13.702 -42.818 -7.896 1.00 28.57 327 SER A C 1
ATOM 2360 O O . SER A 1 285 ? 14.547 -42.900 -7.001 1.00 32.52 327 SER A O 1
ATOM 2365 N N . ASP A 1 286 ? 12.523 -42.227 -7.706 1.00 24.81 328 ASP A N 1
ATOM 2366 C CA . ASP A 1 286 ? 12.175 -41.613 -6.421 1.00 23.93 328 ASP A CA 1
ATOM 2367 C C . ASP A 1 286 ? 11.942 -42.719 -5.404 1.00 23.30 328 ASP A C 1
ATOM 2368 O O . ASP A 1 286 ? 10.872 -43.331 -5.379 1.00 22.96 328 ASP A O 1
ATOM 2373 N N . GLN A 1 287 ? 12.928 -42.945 -4.527 1.00 24.68 329 GLN A N 1
ATOM 2374 C CA . GLN A 1 287 ? 12.841 -44.075 -3.603 1.00 25.56 329 GLN A CA 1
ATOM 2375 C C . GLN A 1 287 ? 11.704 -43.908 -2.606 1.00 22.87 329 GLN A C 1
ATOM 2376 O O . GLN A 1 287 ? 11.186 -44.902 -2.094 1.00 24.46 329 GLN A O 1
ATOM 2382 N N . LYS A 1 288 ? 11.310 -42.671 -2.298 1.00 23.54 330 LYS A N 1
ATOM 2383 C CA . LYS A 1 288 ? 10.170 -42.485 -1.405 1.00 22.43 330 LYS A CA 1
ATOM 2384 C C . LYS A 1 288 ? 8.908 -43.100 -1.993 1.00 23.90 330 LYS A C 1
ATOM 2385 O O . LYS A 1 288 ? 8.197 -43.848 -1.312 1.00 23.12 330 LYS A O 1
ATOM 2391 N N . ARG A 1 289 ? 8.628 -42.821 -3.274 1.00 21.22 331 ARG A N 1
ATOM 2392 C CA . ARG A 1 289 ? 7.461 -43.402 -3.924 1.00 18.80 331 ARG A CA 1
ATOM 2393 C C . ARG A 1 289 ? 7.654 -44.885 -4.187 1.00 18.56 331 ARG A C 1
ATOM 2394 O O . ARG A 1 289 ? 6.701 -45.661 -4.097 1.00 19.50 331 ARG A O 1
ATOM 2402 N N . ILE A 1 290 ? 8.872 -45.294 -4.519 1.00 20.31 332 ILE A N 1
ATOM 2403 C CA . ILE A 1 290 ? 9.111 -46.708 -4.769 1.00 21.94 332 ILE A CA 1
ATOM 2404 C C . ILE A 1 290 ? 8.833 -47.516 -3.508 1.00 22.91 332 ILE A C 1
ATOM 2405 O O . ILE A 1 290 ? 8.168 -48.557 -3.557 1.00 20.38 332 ILE A O 1
ATOM 2410 N N . ASP A 1 291 ? 9.289 -47.026 -2.350 1.00 21.82 333 ASP A N 1
ATOM 2411 C CA . ASP A 1 291 ? 9.023 -47.750 -1.108 1.00 20.55 333 ASP A CA 1
ATOM 2412 C C . ASP A 1 291 ? 7.530 -47.804 -0.800 1.00 22.97 333 ASP A C 1
ATOM 2413 O O . ASP A 1 291 ? 7.034 -48.821 -0.299 1.00 22.20 333 ASP A O 1
ATOM 2418 N N . ILE A 1 292 ? 6.804 -46.708 -1.049 1.00 19.85 334 ILE A N 1
ATOM 2419 C CA . ILE A 1 292 ? 5.352 -46.715 -0.869 1.00 18.63 334 ILE A CA 1
ATOM 2420 C C . ILE A 1 292 ? 4.727 -47.805 -1.729 1.00 22.34 334 ILE A C 1
ATOM 2421 O O . ILE A 1 292 ? 3.841 -48.545 -1.281 1.00 19.99 334 ILE A O 1
ATOM 2426 N N . MET A 1 293 ? 5.163 -47.905 -2.981 1.00 19.25 335 MET A N 1
ATOM 2427 C CA . MET A 1 293 ? 4.564 -48.882 -3.886 1.00 17.59 335 MET A CA 1
ATOM 2428 C C . MET A 1 293 ? 4.940 -50.308 -3.512 1.00 22.10 335 MET A C 1
ATOM 2429 O O . MET A 1 293 ? 4.118 -51.216 -3.686 1.00 19.87 335 MET A O 1
ATOM 2434 N N . VAL A 1 294 ? 6.158 -50.527 -3.009 1.00 20.11 336 VAL A N 1
ATOM 2435 C CA . VAL A 1 294 ? 6.488 -51.848 -2.461 1.00 22.22 336 VAL A CA 1
ATOM 2436 C C . VAL A 1 294 ? 5.524 -52.210 -1.327 1.00 21.93 336 VAL A C 1
ATOM 2437 O O . VAL A 1 294 ? 5.116 -53.376 -1.191 1.00 24.17 336 VAL A O 1
ATOM 2441 N N . GLY A 1 295 ? 5.132 -51.225 -0.509 1.00 22.63 337 GLY A N 1
ATOM 2442 C CA . GLY A 1 295 ? 4.149 -51.464 0.534 1.00 23.09 337 GLY A CA 1
ATOM 2443 C C . GLY A 1 295 ? 2.782 -51.840 -0.002 1.00 24.09 337 GLY A C 1
ATOM 2444 O O . GLY A 1 295 ? 1.989 -52.462 0.719 1.00 28.23 337 GLY A O 1
ATOM 2445 N N . MET A 1 296 ? 2.479 -51.453 -1.239 1.00 24.14 338 MET A N 1
ATOM 2446 C CA . MET A 1 296 ? 1.243 -51.833 -1.908 1.00 24.74 338 MET A CA 1
ATOM 2447 C C . MET A 1 296 ? 1.342 -53.201 -2.567 1.00 28.38 338 MET A C 1
ATOM 2448 O O . MET A 1 296 ? 0.359 -53.657 -3.161 1.00 31.47 338 MET A O 1
ATOM 2453 N N . GLY A 1 297 ? 2.501 -53.845 -2.500 1.00 28.07 339 GLY A N 1
ATOM 2454 C CA . GLY A 1 297 ? 2.675 -55.164 -3.079 1.00 31.01 339 GLY A CA 1
ATOM 2455 C C . GLY A 1 297 ? 3.332 -55.188 -4.440 1.00 31.82 339 GLY A C 1
ATOM 2456 O O . GLY A 1 297 ? 3.463 -56.275 -5.021 1.00 33.36 339 GLY A O 1
ATOM 2457 N N . TYR A 1 298 ? 3.735 -54.039 -4.973 1.00 27.95 340 TYR A N 1
ATOM 2458 C CA . TYR A 1 298 ? 4.527 -54.019 -6.193 1.00 29.41 340 TYR A CA 1
ATOM 2459 C C . TYR A 1 298 ? 5.976 -54.361 -5.858 1.00 35.19 340 TYR A C 1
ATOM 2460 O O . TYR A 1 298 ? 6.432 -54.172 -4.728 1.00 34.81 340 TYR A O 1
ATOM 2469 N N . SER A 1 299 ? 6.688 -54.936 -6.821 1.00 28.33 341 SER A N 1
ATOM 2470 C CA . SER A 1 299 ? 8.105 -55.200 -6.605 1.00 29.67 341 SER A CA 1
ATOM 2471 C C . SER A 1 299 ? 8.938 -54.085 -7.226 1.00 25.56 341 SER A C 1
ATOM 2472 O O . SER A 1 299 ? 8.520 -53.439 -8.190 1.00 27.56 341 SER A O 1
ATOM 2475 N N . GLN A 1 300 ? 10.132 -53.868 -6.661 1.00 31.89 342 GLN A N 1
ATOM 2476 C CA . GLN A 1 300 ? 11.012 -52.833 -7.197 1.00 33.49 342 GLN A CA 1
ATOM 2477 C C . GLN A 1 300 ? 11.368 -53.106 -8.653 1.00 28.98 342 GLN A C 1
ATOM 2478 O O . GLN A 1 300 ? 11.407 -52.175 -9.469 1.00 28.77 342 GLN A O 1
ATOM 2484 N N . GLU A 1 301 ? 11.614 -54.376 -9.002 1.00 33.10 343 GLU A N 1
ATOM 2485 C CA . GLU A 1 301 ? 12.000 -54.683 -10.377 1.00 32.15 343 GLU A CA 1
ATOM 2486 C C . GLU A 1 301 ? 10.842 -54.439 -11.341 1.00 32.49 343 GLU A C 1
ATOM 2487 O O . GLU A 1 301 ? 11.052 -53.924 -12.445 1.00 31.39 343 GLU A O 1
ATOM 2493 N N . GLU A 1 302 ? 9.605 -54.745 -10.939 1.00 29.39 344 GLU A N 1
ATOM 2494 C CA . GLU A 1 302 ? 8.511 -54.484 -11.870 1.00 28.85 344 GLU A CA 1
ATOM 2495 C C . GLU A 1 302 ? 8.198 -52.996 -11.974 1.00 26.07 344 GLU A C 1
ATOM 2496 O O . GLU A 1 302 ? 7.779 -52.533 -13.038 1.00 27.78 344 GLU A O 1
ATOM 2502 N N . ILE A 1 303 ? 8.440 -52.222 -10.913 1.00 24.96 345 ILE A N 1
ATOM 2503 C CA . ILE A 1 303 ? 8.301 -50.771 -11.023 1.00 24.06 345 ILE A CA 1
ATOM 2504 C C . ILE A 1 303 ? 9.292 -50.216 -12.045 1.00 24.56 345 ILE A C 1
ATOM 2505 O O . ILE A 1 303 ? 8.945 -49.385 -12.897 1.00 25.48 345 ILE A O 1
ATOM 2510 N N . GLN A 1 304 ? 10.549 -50.646 -11.959 1.00 27.62 346 GLN A N 1
ATOM 2511 C CA . GLN A 1 304 ? 11.561 -50.171 -12.896 1.00 26.82 346 GLN A CA 1
ATOM 2512 C C . GLN A 1 304 ? 11.219 -50.567 -14.329 1.00 27.86 346 GLN A C 1
ATOM 2513 O O . GLN A 1 304 ? 11.417 -49.782 -15.262 1.00 28.95 346 GLN A O 1
ATOM 2519 N N . GLU A 1 305 ? 10.717 -51.789 -14.523 1.00 28.64 347 GLU A N 1
ATOM 2520 C CA . GLU A 1 305 ? 10.347 -52.247 -15.859 1.00 30.10 347 GLU A CA 1
ATOM 2521 C C . GLU A 1 305 ? 9.210 -51.405 -16.437 1.00 27.95 347 GLU A C 1
ATOM 2522 O O . GLU A 1 305 ? 9.288 -50.934 -17.581 1.00 32.45 347 GLU A O 1
ATOM 2528 N N . SER A 1 306 ? 8.150 -51.198 -15.653 1.00 25.39 348 SER A N 1
ATOM 2529 C CA . SER A 1 306 ? 6.994 -50.443 -16.136 1.00 24.22 348 SER A CA 1
ATOM 2530 C C . SER A 1 306 ? 7.344 -48.985 -16.409 1.00 26.54 348 SER A C 1
ATOM 2531 O O . SER A 1 306 ? 6.904 -48.421 -17.417 1.00 27.01 348 SER A O 1
ATOM 2534 N N . LEU A 1 307 ? 8.124 -48.357 -15.530 1.00 26.54 349 LEU A N 1
ATOM 2535 C CA . LEU A 1 307 ? 8.433 -46.938 -15.722 1.00 24.58 349 LEU A CA 1
ATOM 2536 C C . LEU A 1 307 ? 9.444 -46.724 -16.840 1.00 27.78 349 LEU A C 1
ATOM 2537 O O . LEU A 1 307 ? 9.319 -45.774 -17.622 1.00 29.57 349 LEU A O 1
ATOM 2542 N N . SER A 1 308 ? 10.453 -47.589 -16.938 1.00 27.78 350 SER A N 1
ATOM 2543 C CA . SER A 1 308 ? 11.484 -47.386 -17.947 1.00 29.74 350 SER A CA 1
ATOM 2544 C C . SER A 1 308 ? 10.957 -47.655 -19.351 1.00 31.94 350 SER A C 1
ATOM 2545 O O . SER A 1 308 ? 11.445 -47.065 -20.321 1.00 37.00 350 SER A O 1
ATOM 2548 N N . LYS A 1 309 ? 9.962 -48.524 -19.480 1.00 33.72 351 LYS A N 1
ATOM 2549 C CA . LYS A 1 309 ? 9.319 -48.756 -20.760 1.00 33.97 351 LYS A CA 1
ATOM 2550 C C . LYS A 1 309 ? 8.057 -47.917 -20.948 1.00 33.62 351 LYS A C 1
ATOM 2551 O O . LYS A 1 309 ? 7.431 -48.003 -22.011 1.00 39.04 351 LYS A O 1
ATOM 2557 N N . MET A 1 310 ? 7.711 -47.080 -19.963 1.00 29.80 352 MET A N 1
ATOM 2558 C CA . MET A 1 310 ? 6.504 -46.252 -19.927 1.00 31.94 352 MET A CA 1
ATOM 2559 C C . MET A 1 310 ? 5.271 -47.017 -20.410 1.00 28.21 352 MET A C 1
ATOM 2560 O O . MET A 1 310 ? 4.677 -46.677 -21.436 1.00 32.09 352 MET A O 1
ATOM 2565 N N . LYS A 1 311 ? 4.846 -48.022 -19.632 1.00 26.98 353 LYS A N 1
ATOM 2566 C CA . LYS A 1 311 ? 3.836 -48.977 -20.086 1.00 26.90 353 LYS A CA 1
ATOM 2567 C C . LYS A 1 311 ? 2.388 -48.489 -19.973 1.00 32.40 353 LYS A C 1
ATOM 2568 O O . LYS A 1 311 ? 1.504 -49.085 -20.597 1.00 40.49 353 LYS A O 1
ATOM 2574 N N . TYR A 1 312 ? 2.114 -47.459 -19.182 1.00 30.02 354 TYR A N 1
ATOM 2575 C CA . TYR A 1 312 ? 0.744 -46.997 -18.907 1.00 25.73 354 TYR A CA 1
ATOM 2576 C C . TYR A 1 312 ? -0.122 -48.115 -18.332 1.00 23.66 354 TYR A C 1
ATOM 2577 O O . TYR A 1 312 ? -1.312 -48.239 -18.636 1.00 24.34 354 TYR A O 1
ATOM 2586 N N . ASP A 1 313 ? 0.490 -48.921 -17.473 1.00 24.38 355 ASP A N 1
ATOM 2587 C CA . ASP A 1 313 ? -0.183 -49.952 -16.712 1.00 24.18 355 ASP A CA 1
ATOM 2588 C C . ASP A 1 313 ? -0.484 -49.448 -15.303 1.00 23.54 355 ASP A C 1
ATOM 2589 O O . ASP A 1 313 ? -0.294 -48.265 -14.978 1.00 22.99 355 ASP A O 1
ATOM 2594 N N . GLU A 1 314 ? -0.948 -50.354 -14.433 1.00 22.87 356 GLU A N 1
ATOM 2595 C CA . GLU A 1 314 ? -1.334 -49.894 -13.099 1.00 21.76 356 GLU A CA 1
ATOM 2596 C C . GLU A 1 314 ? -0.134 -49.413 -12.286 1.00 22.24 356 GLU A C 1
ATOM 2597 O O . GLU A 1 314 ? -0.292 -48.572 -11.393 1.00 22.09 356 GLU A O 1
ATOM 2603 N N . ILE A 1 315 ? 1.067 -49.932 -12.563 1.00 22.23 357 ILE A N 1
ATOM 2604 C CA . ILE A 1 315 ? 2.260 -49.491 -11.838 1.00 21.47 357 ILE A CA 1
ATOM 2605 C C . ILE A 1 315 ? 2.634 -48.062 -12.220 1.00 21.30 357 ILE A C 1
ATOM 2606 O O . ILE A 1 315 ? 2.894 -47.209 -11.360 1.00 21.62 357 ILE A O 1
ATOM 2611 N N . THR A 1 316 ? 2.723 -47.788 -13.522 1.00 24.25 358 THR A N 1
ATOM 2612 C CA A THR A 1 316 ? 3.033 -46.436 -13.980 0.70 22.67 358 THR A CA 1
ATOM 2613 C CA B THR A 1 316 ? 3.066 -46.432 -13.930 0.30 23.37 358 THR A CA 1
ATOM 2614 C C . THR A 1 316 ? 2.047 -45.430 -13.406 1.00 21.40 358 THR A C 1
ATOM 2615 O O . THR A 1 316 ? 2.428 -44.353 -12.927 1.00 22.28 358 THR A O 1
ATOM 2622 N N . ALA A 1 317 ? 0.760 -45.762 -13.470 1.00 20.01 359 ALA A N 1
ATOM 2623 C CA . ALA A 1 317 ? -0.254 -44.835 -12.992 1.00 19.81 359 ALA A CA 1
ATOM 2624 C C . ALA A 1 317 ? -0.071 -44.529 -11.516 1.00 19.16 359 ALA A C 1
ATOM 2625 O O . ALA A 1 317 ? -0.188 -43.375 -11.088 1.00 20.28 359 ALA A O 1
ATOM 2627 N N . THR A 1 318 ? 0.203 -45.554 -10.717 1.00 19.23 360 THR A N 1
ATOM 2628 C CA . THR A 1 318 ? 0.342 -45.327 -9.285 1.00 18.44 360 THR A CA 1
ATOM 2629 C C . THR A 1 318 ? 1.536 -44.440 -8.992 1.00 18.32 360 THR A C 1
ATOM 2630 O O . THR A 1 318 ? 1.445 -43.520 -8.167 1.00 18.58 360 THR A O 1
ATOM 2634 N N . TYR A 1 319 ? 2.660 -44.678 -9.672 1.00 19.09 361 TYR A N 1
ATOM 2635 C CA . TYR A 1 319 ? 3.833 -43.837 -9.461 1.00 17.59 361 TYR A CA 1
ATOM 2636 C C . TYR A 1 319 ? 3.548 -42.388 -9.831 1.00 21.34 361 TYR A C 1
ATOM 2637 O O . TYR A 1 319 ? 3.900 -41.468 -9.083 1.00 21.08 361 TYR A O 1
ATOM 2646 N N . LEU A 1 320 ? 2.934 -42.165 -10.999 1.00 21.08 362 LEU A N 1
ATOM 2647 C CA . LEU A 1 320 ? 2.663 -40.793 -11.424 1.00 18.96 362 LEU A CA 1
ATOM 2648 C C . LEU A 1 320 ? 1.667 -40.114 -10.499 1.00 24.14 362 LEU A C 1
ATOM 2649 O O . LEU A 1 320 ? 1.824 -38.928 -10.178 1.00 23.73 362 LEU A O 1
ATOM 2654 N N . LEU A 1 321 ? 0.639 -40.846 -10.056 1.00 20.99 363 LEU A N 1
ATOM 2655 C CA . LEU A 1 321 ? -0.366 -40.243 -9.191 1.00 21.42 363 LEU A CA 1
ATOM 2656 C C . LEU A 1 321 ? 0.218 -39.897 -7.818 1.00 20.58 363 LEU A C 1
ATOM 2657 O O . LEU A 1 321 ? -0.171 -38.888 -7.217 1.00 21.87 363 LEU A O 1
ATOM 2662 N N . LEU A 1 322 ? 1.141 -40.722 -7.301 1.00 20.00 364 LEU A N 1
ATOM 2663 C CA . LEU A 1 322 ? 1.833 -40.369 -6.055 1.00 18.57 364 LEU A CA 1
ATOM 2664 C C . LEU A 1 322 ? 2.656 -39.091 -6.202 1.00 23.16 364 LEU A C 1
ATOM 2665 O O . LEU A 1 322 ? 2.934 -38.424 -5.192 1.00 25.64 364 LEU A O 1
ATOM 2670 N N . GLY A 1 323 ? 3.044 -38.732 -7.430 1.00 21.88 365 GLY A N 1
ATOM 2671 C CA . GLY A 1 323 ? 3.739 -37.483 -7.696 1.00 23.37 365 GLY A CA 1
ATOM 2672 C C . GLY A 1 323 ? 2.862 -36.255 -7.806 1.00 31.61 365 GLY A C 1
ATOM 2673 O O . GLY A 1 323 ? 3.386 -35.149 -7.968 1.00 33.45 365 GLY A O 1
ATOM 2674 N N . ARG A 1 324 ? 1.544 -36.407 -7.726 1.00 27.60 366 ARG A N 1
ATOM 2675 C CA . ARG A 1 324 ? 0.614 -35.280 -7.713 1.00 23.74 366 ARG A CA 1
ATOM 2676 C C . ARG A 1 324 ? 0.139 -35.023 -6.283 1.00 26.42 366 ARG A C 1
ATOM 2677 O O . ARG A 1 324 ? -0.036 -35.955 -5.499 1.00 28.49 366 ARG A O 1
ATOM 2685 N N . LYS A 1 325 ? -0.078 -33.757 -5.937 1.00 29.70 367 LYS A N 1
ATOM 2686 C CA . LYS A 1 325 ? -0.533 -33.491 -4.576 1.00 30.55 367 LYS A CA 1
ATOM 2687 C C . LYS A 1 325 ? -1.954 -34.013 -4.382 1.00 38.26 367 LYS A C 1
ATOM 2688 O O . LYS A 1 325 ? -2.765 -34.043 -5.312 1.00 40.47 367 LYS A O 1
ATOM 2694 N N . SER A 1 326 ? -2.238 -34.482 -3.171 1.00 33.30 368 SER A N 1
ATOM 2695 C CA . SER A 1 326 ? -3.588 -34.928 -2.873 1.00 37.87 368 SER A CA 1
ATOM 2696 C C . SER A 1 326 ? -4.510 -33.728 -2.695 1.00 43.94 368 SER A C 1
ATOM 2697 O O . SER A 1 326 ? -4.081 -32.567 -2.657 1.00 46.65 368 SER A O 1
ATOM 2700 N N . SER A 1 327 ? -5.803 -34.007 -2.585 1.00 45.36 369 SER A N 1
ATOM 2701 C CA . SER A 1 327 ? -6.768 -32.927 -2.445 1.00 60.02 369 SER A CA 1
ATOM 2702 C C . SER A 1 327 ? -7.911 -33.365 -1.546 1.00 68.04 369 SER A C 1
ATOM 2703 O O . SER A 1 327 ? -8.409 -34.488 -1.660 1.00 63.65 369 SER A O 1
ATOM 2706 N N . GLU A 1 328 ? -8.314 -32.474 -0.648 1.00 81.11 370 GLU A N 1
ATOM 2707 C CA . GLU A 1 328 ? -9.473 -32.721 0.192 1.00 91.67 370 GLU A CA 1
ATOM 2708 C C . GLU A 1 328 ? -10.706 -32.140 -0.484 1.00 100.90 370 GLU A C 1
ATOM 2709 O O . GLU A 1 328 ? -11.781 -32.739 -0.466 1.00 105.40 370 GLU A O 1
#

GO terms:
  GO:0004674 protein serine/threonine kinase activity (F, IDA)
  GO:0010389 regulation of G2/M transition of mitotic cell cycle (P, IDA)
  GO:0019903 protein phosphatase binding (F, IPI)
  GO:0035331 negative regulation of hippo signaling (P, IDA)
  GO:0005737 cytoplasm (C, IDA)
  GO:0005886 plasma membrane (C, IDA)
  GO:0030425 dendrite (C, IDA)
  GO:1900181 negative regulation of protein localization to nucleus (P, IDA)
  GO:0106310 protein serine kinase activity (F, EXP)
  GO:0006468 protein phosphorylation (P, IMP)
  GO:0050321 tau-protein kinase activity (F, IMP)
  GO:0005515 protein binding (F, IPI)
  GO:0004674 protein serine/threonine kinase activity (F, EXP)
  GO:0005829 cytosol (C, TAS)
  GO:0070062 extracellular exosome (C, HDA)

InterPro domains:
  IPR000719 Protein kinase domain [PF00069] (56-307)
  IPR000719 Protein kinase domain [PS50011] (56-307)
  IPR000719 Protein kinase domain [SM00220] (56-307)
  IPR001772 Kinase associated domain 1 (KA1) [PF02149] (710-753)
  IPR001772 Kinase associated domain 1 (KA1) [PS50032] (704-753)
  IPR008271 Serine/threonine-protein kinase, active site [PS00108] (174-186)
  IPR011009 Protein kinase-like domain superfamily [SSF56112] (53-308)
  IPR015940 Ubiquitin-associated domain [PF00627] (328-363)
  IPR015940 Ubiquitin-associated domain [PS50030] (326-365)
  IPR015940 Ubiquitin-associated domain [SM00165] (328-365)
  IPR017441 Protein kinase, ATP binding site [PS00107] (62-85)
  IPR028375 KA1 domain/Ssp2, C-terminal [SSF103243] (642-753)
  IPR049508 Serine/threonine-protein kinase MARK 1-4, catalytic domain [cd14072] (55-307)